Protein AF-0000000071196245 (afdb_homodimer)

Radius of gyration: 22.68 Å; Cα contacts (8 Å, |Δi|>4): 606; chains: 2; bounding box: 40×78×50 Å

Organism: Exaiptasia diaphana (NCBI:txid2652724)

Structure (mmCIF, N/CA/C/O backbone):
data_AF-0000000071196245-model_v1
#
loop_
_entity.id
_entity.type
_entity.pdbx_description
1 polymer 'N-acetyltransferase domain-containing protein'
#
loop_
_atom_site.group_PDB
_atom_site.id
_atom_site.type_symbol
_atom_site.label_atom_id
_atom_site.label_alt_id
_atom_site.label_comp_id
_atom_site.label_asym_id
_atom_site.label_entity_id
_atom_site.label_seq_id
_atom_site.pdbx_PDB_ins_code
_atom_site.Cartn_x
_atom_site.Cartn_y
_atom_site.Cartn_z
_atom_site.occupancy
_atom_site.B_iso_or_equiv
_atom_site.auth_seq_id
_atom_site.auth_comp_id
_atom_site.auth_asym_id
_atom_site.auth_atom_id
_atom_site.pdbx_PDB_model_num
ATOM 1 N N . MET A 1 1 ? -19.688 -35.844 -17.766 1 34.22 1 MET A N 1
ATOM 2 C CA . MET A 1 1 ? -18.469 -35.188 -18.234 1 34.22 1 MET A CA 1
ATOM 3 C C . MET A 1 1 ? -17.5 -34.938 -17.062 1 34.22 1 MET A C 1
ATOM 5 O O . MET A 1 1 ? -17.875 -34.344 -16.062 1 34.22 1 MET A O 1
ATOM 9 N N . ASP A 1 2 ? -16.469 -35.719 -16.812 1 39.31 2 ASP A N 1
ATOM 10 C CA . ASP A 1 2 ? -15.57 -35.688 -15.672 1 39.31 2 ASP A CA 1
ATOM 11 C C . ASP A 1 2 ? -15 -34.281 -15.445 1 39.31 2 ASP A C 1
ATOM 13 O O . ASP A 1 2 ? -14.477 -33.656 -16.375 1 39.31 2 ASP A O 1
ATOM 17 N N . VAL A 1 3 ? -15.492 -33.438 -14.711 1 45.69 3 VAL A N 1
ATOM 18 C CA . VAL A 1 3 ? -14.906 -32.125 -14.43 1 45.69 3 VAL A CA 1
ATOM 19 C C . VAL A 1 3 ? -13.383 -32.25 -14.359 1 45.69 3 VAL A C 1
ATOM 21 O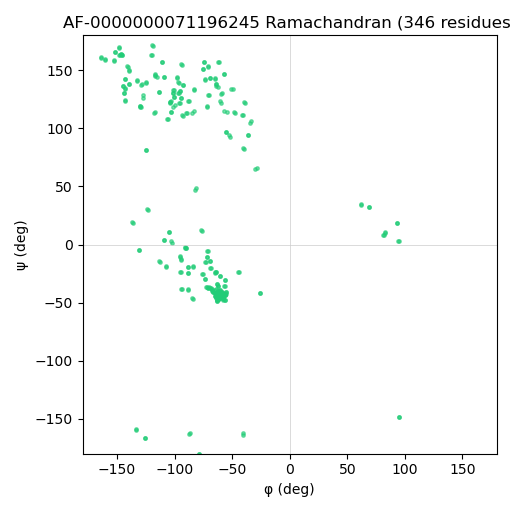 O . VAL A 1 3 ? -12.859 -33.094 -13.617 1 45.69 3 VAL A O 1
ATOM 24 N N . PRO A 1 4 ? -12.648 -32 -15.477 1 52.19 4 PRO A N 1
ATOM 25 C CA . PRO A 1 4 ? -11.195 -32.188 -15.438 1 52.19 4 PRO A CA 1
ATOM 26 C C . PRO A 1 4 ? -10.594 -31.844 -14.078 1 52.19 4 PRO A C 1
ATOM 28 O O . PRO A 1 4 ? -11.023 -30.875 -13.438 1 52.19 4 PRO A O 1
ATOM 31 N N . LYS A 1 5 ? -10.203 -32.812 -13.32 1 60.75 5 LYS A N 1
ATOM 32 C CA . LYS A 1 5 ? -9.578 -32.688 -12.008 1 60.75 5 LYS A CA 1
ATOM 33 C C . LYS A 1 5 ? -8.562 -31.562 -11.984 1 60.75 5 LYS A C 1
ATOM 35 O O . LYS A 1 5 ? -7.734 -31.438 -12.891 1 60.75 5 LYS A O 1
ATOM 40 N N . GLN A 1 6 ? -8.773 -30.484 -11.297 1 70.94 6 GLN A N 1
ATOM 41 C CA . GLN A 1 6 ? -7.824 -29.375 -11.18 1 70.94 6 GLN A CA 1
ATOM 42 C C . GLN A 1 6 ? -6.43 -29.891 -10.828 1 70.94 6 GLN A C 1
ATOM 44 O O . GLN A 1 6 ? -6.262 -30.672 -9.898 1 70.94 6 GLN A O 1
ATOM 49 N N . LEU A 1 7 ? -5.441 -29.734 -11.758 1 85.94 7 LEU A N 1
ATOM 50 C CA . LEU A 1 7 ? -4.074 -30.25 -11.672 1 85.94 7 LEU A CA 1
ATOM 51 C C . LEU A 1 7 ? -3.236 -29.391 -10.727 1 85.94 7 LEU A C 1
ATOM 53 O O . LEU A 1 7 ? -2.018 -29.562 -10.648 1 85.94 7 LEU A O 1
ATOM 57 N N . TYR A 1 8 ? -3.975 -28.547 -10.008 1 93.25 8 TYR A N 1
ATOM 58 C CA . TYR A 1 8 ? -3.266 -27.688 -9.07 1 93.25 8 TYR A CA 1
ATOM 59 C C . TYR A 1 8 ? -4.164 -27.297 -7.898 1 93.25 8 TYR A C 1
ATOM 61 O O . TYR A 1 8 ? -5.383 -27.484 -7.961 1 93.25 8 TYR A O 1
ATOM 69 N N . GLN A 1 9 ? -3.578 -26.922 -6.816 1 95.75 9 GLN A N 1
ATOM 70 C CA . GLN A 1 9 ? -4.273 -26.391 -5.648 1 95.75 9 GLN A CA 1
ATOM 71 C C . GLN A 1 9 ? -3.664 -25.062 -5.199 1 95.75 9 GLN A C 1
ATOM 73 O O . GLN A 1 9 ? -2.443 -24.906 -5.211 1 95.75 9 GLN A O 1
ATOM 78 N N . VAL A 1 10 ? -4.57 -24.125 -4.852 1 97.25 10 VAL A N 1
ATOM 79 C CA . VAL A 1 10 ? -4.109 -22.859 -4.301 1 97.25 10 VAL A CA 1
ATOM 80 C C . VAL A 1 10 ? -4.168 -22.891 -2.777 1 97.25 10 VAL A C 1
ATOM 82 O O . VAL A 1 10 ? -5.184 -23.297 -2.199 1 97.25 10 VAL A O 1
ATOM 85 N N . ARG A 1 11 ? -3.111 -22.516 -2.148 1 97.88 11 ARG A N 1
ATOM 86 C CA . ARG A 1 11 ? -3.031 -22.547 -0.691 1 97.88 11 ARG A CA 1
ATOM 87 C C . ARG A 1 11 ? -2.139 -21.406 -0.178 1 97.88 11 ARG A C 1
ATOM 89 O O . ARG A 1 11 ? -1.381 -20.812 -0.945 1 97.88 11 ARG A O 1
ATOM 96 N N . LYS A 1 12 ? -2.326 -21.172 1.167 1 98.31 12 LYS A N 1
ATOM 97 C CA . LYS A 1 12 ? -1.386 -20.25 1.805 1 98.31 12 LYS A CA 1
ATOM 98 C C . LYS A 1 12 ? 0.035 -20.812 1.771 1 98.31 12 LYS A C 1
ATOM 100 O O . LYS A 1 12 ? 0.248 -22 2.014 1 98.31 12 LYS A O 1
ATOM 105 N N . ALA A 1 13 ? 0.994 -19.969 1.443 1 98.31 13 ALA A N 1
ATOM 106 C CA . ALA A 1 13 ? 2.396 -20.375 1.429 1 98.31 13 ALA A CA 1
ATOM 107 C C . ALA A 1 13 ? 2.918 -20.594 2.846 1 98.31 13 ALA A C 1
ATOM 109 O O . ALA A 1 13 ? 2.387 -20.031 3.805 1 98.31 13 ALA A O 1
ATOM 110 N N . THR A 1 14 ? 3.908 -21.438 2.973 1 97.12 14 THR A N 1
ATOM 111 C CA . THR A 1 14 ? 4.664 -21.625 4.207 1 97.12 14 THR A CA 1
ATOM 112 C C . THR A 1 14 ? 6.141 -21.297 3.992 1 97.12 14 THR A C 1
ATOM 114 O O . THR A 1 14 ? 6.57 -21.062 2.863 1 97.12 14 THR A O 1
ATOM 117 N N . LYS A 1 15 ? 6.82 -21.281 5.098 1 97.12 15 LYS A N 1
ATOM 118 C CA . LYS A 1 15 ? 8.25 -20.984 5.039 1 97.12 15 LYS A CA 1
ATOM 119 C C . LYS A 1 15 ? 8.969 -21.953 4.102 1 97.12 15 LYS A C 1
ATOM 121 O O . LYS A 1 15 ? 9.938 -21.578 3.432 1 97.12 15 LYS A O 1
ATOM 126 N N . ASP A 1 16 ? 8.508 -23.125 3.986 1 96.62 16 ASP A N 1
ATOM 127 C CA . ASP A 1 16 ? 9.141 -24.141 3.158 1 96.62 16 ASP A CA 1
ATOM 128 C C . ASP A 1 16 ? 9.008 -23.812 1.674 1 96.62 16 ASP A C 1
ATOM 130 O O . ASP A 1 16 ? 9.711 -24.375 0.838 1 96.62 16 ASP A O 1
ATOM 134 N N . ASP A 1 17 ? 8.148 -22.891 1.307 1 97.12 17 ASP A N 1
ATOM 135 C CA . ASP A 1 17 ? 7.902 -22.547 -0.088 1 97.12 17 ASP A CA 1
ATOM 136 C C . ASP A 1 17 ? 8.82 -21.406 -0.537 1 97.12 17 ASP A C 1
ATOM 138 O O . ASP A 1 17 ? 8.828 -21.031 -1.713 1 97.12 17 ASP A O 1
ATOM 142 N N . VAL A 1 18 ? 9.617 -20.891 0.353 1 97.69 18 VAL A N 1
ATOM 143 C CA . VAL A 1 18 ? 10.352 -19.641 0.11 1 97.69 18 VAL A CA 1
ATOM 144 C C . VAL A 1 18 ? 11.289 -19.828 -1.085 1 97.69 18 VAL A C 1
ATOM 146 O O . VAL A 1 18 ? 11.375 -18.938 -1.945 1 97.69 18 VAL A O 1
ATOM 149 N N . PRO A 1 19 ? 11.992 -20.922 -1.2 1 97.19 19 PRO A N 1
ATOM 150 C CA . PRO A 1 19 ? 12.852 -21.062 -2.379 1 97.19 19 PRO A CA 1
ATOM 151 C C . PRO A 1 19 ? 12.07 -20.984 -3.689 1 97.19 19 PRO A C 1
ATOM 153 O O . PRO A 1 19 ? 12.516 -20.328 -4.637 1 97.19 19 PRO A O 1
ATOM 156 N N . GLU A 1 20 ? 10.914 -21.578 -3.766 1 96.88 20 GLU A N 1
ATOM 157 C CA . GLU A 1 20 ? 10.094 -21.531 -4.973 1 96.88 20 GLU A CA 1
ATOM 158 C C . GLU A 1 20 ? 9.5 -20.141 -5.176 1 96.88 20 GLU A C 1
ATOM 160 O O . GLU A 1 20 ? 9.375 -19.672 -6.309 1 96.88 20 GLU A O 1
ATOM 165 N N . ILE A 1 21 ? 9.125 -19.5 -4.082 1 97.81 21 ILE A N 1
ATOM 166 C CA . ILE A 1 21 ? 8.617 -18.141 -4.164 1 97.81 21 ILE A CA 1
ATOM 167 C C . ILE A 1 21 ? 9.688 -17.219 -4.754 1 97.81 21 ILE A C 1
ATOM 169 O O . ILE A 1 21 ? 9.414 -16.453 -5.672 1 97.81 21 ILE A O 1
ATOM 173 N N . ALA A 1 22 ? 10.914 -17.391 -4.234 1 97.75 22 ALA A N 1
ATOM 174 C CA . ALA A 1 22 ? 12.031 -16.594 -4.75 1 97.75 22 ALA A CA 1
ATOM 175 C C . ALA A 1 22 ? 12.25 -16.875 -6.234 1 97.75 22 ALA A C 1
ATOM 177 O O . ALA A 1 22 ? 12.5 -15.945 -7.012 1 97.75 22 ALA A O 1
ATOM 178 N N . ARG A 1 23 ? 12.18 -18.094 -6.598 1 96.88 23 ARG A N 1
ATOM 179 C CA . ARG A 1 23 ? 12.352 -18.484 -7.996 1 96.88 23 ARG A CA 1
ATOM 180 C C . ARG A 1 23 ? 11.305 -17.812 -8.883 1 96.88 23 ARG A C 1
ATOM 182 O O . ARG A 1 23 ? 11.633 -17.297 -9.953 1 96.88 23 ARG A O 1
ATOM 189 N N . LEU A 1 24 ? 10.086 -17.797 -8.5 1 97.69 24 LEU A N 1
ATOM 190 C CA . LEU A 1 24 ? 9.016 -17.219 -9.305 1 97.69 24 LEU A CA 1
ATOM 191 C C . LEU A 1 24 ? 9.109 -15.703 -9.328 1 97.69 24 LEU A C 1
ATOM 193 O O . LEU A 1 24 ? 8.789 -15.07 -10.336 1 97.69 24 LEU A O 1
ATOM 197 N N . ILE A 1 25 ? 9.516 -15.07 -8.203 1 98 25 ILE A N 1
ATOM 198 C CA . ILE A 1 25 ? 9.75 -13.633 -8.211 1 98 25 ILE A CA 1
ATOM 199 C C . ILE A 1 25 ? 10.844 -13.289 -9.227 1 98 25 ILE A C 1
ATOM 201 O O . ILE A 1 25 ? 10.711 -12.328 -9.984 1 98 25 ILE A O 1
ATOM 205 N N . LYS A 1 26 ? 11.891 -14.055 -9.227 1 97.31 26 LYS A N 1
ATOM 206 C CA . LYS A 1 26 ? 12.945 -13.867 -10.219 1 97.31 26 LYS A CA 1
ATOM 207 C C . LYS A 1 26 ? 12.398 -14.047 -11.641 1 97.31 26 LYS A C 1
ATOM 209 O O . LYS A 1 26 ? 12.758 -13.297 -12.547 1 97.31 26 LYS A O 1
ATOM 214 N N . GLY A 1 27 ? 11.602 -15.102 -11.852 1 96.38 27 GLY A N 1
ATOM 215 C CA . GLY A 1 27 ? 10.953 -15.297 -13.133 1 96.38 27 GLY A CA 1
ATOM 216 C C . GLY A 1 27 ? 10.125 -14.102 -13.57 1 96.38 27 GLY A C 1
ATOM 217 O O . GLY A 1 27 ? 10.141 -13.727 -14.75 1 96.38 27 GLY A O 1
ATOM 218 N N . LEU A 1 28 ? 9.406 -13.5 -12.641 1 96.06 28 LEU A N 1
ATOM 219 C CA . LEU A 1 28 ? 8.633 -12.289 -12.922 1 96.06 28 LEU A CA 1
ATOM 220 C C . LEU A 1 28 ? 9.547 -11.141 -13.328 1 96.06 28 LEU A C 1
ATOM 222 O O . LEU A 1 28 ? 9.258 -10.438 -14.297 1 96.06 28 LEU A O 1
ATOM 226 N N . ALA A 1 29 ? 10.586 -10.953 -12.57 1 96.12 29 ALA A N 1
ATOM 227 C CA . ALA A 1 29 ? 11.547 -9.906 -12.898 1 96.12 29 ALA A CA 1
ATOM 228 C C . ALA A 1 29 ? 12.102 -10.094 -14.305 1 96.12 29 ALA A C 1
ATOM 230 O O . ALA A 1 29 ? 12.258 -9.125 -15.055 1 96.12 29 ALA A O 1
ATOM 231 N N . GLU A 1 30 ? 12.43 -11.305 -14.648 1 95.88 30 GLU A N 1
ATOM 232 C CA . GLU A 1 30 ? 12.93 -11.617 -15.984 1 95.88 30 GLU A CA 1
ATOM 233 C C . GLU A 1 30 ? 11.875 -11.305 -17.047 1 95.88 30 GLU A C 1
ATOM 235 O O . GLU A 1 30 ? 12.188 -10.703 -18.078 1 95.88 30 GLU A O 1
ATOM 240 N N . TYR A 1 31 ? 10.703 -11.75 -16.781 1 92.5 31 TYR A N 1
ATOM 241 C CA . TYR A 1 31 ? 9.594 -11.5 -17.703 1 92.5 31 TYR A CA 1
ATOM 242 C C . TYR A 1 31 ? 9.414 -10.008 -17.938 1 92.5 31 TYR A C 1
ATOM 244 O O . TYR A 1 31 ? 9.102 -9.586 -19.062 1 92.5 31 TYR A O 1
ATOM 252 N N . LEU A 1 32 ? 9.648 -9.188 -16.906 1 90.25 32 LEU A N 1
ATOM 253 C CA . LEU A 1 32 ? 9.445 -7.746 -16.984 1 90.25 32 LEU A CA 1
ATOM 254 C C . LEU A 1 32 ? 10.719 -7.039 -17.438 1 90.25 32 LEU A C 1
ATOM 256 O O . LEU A 1 32 ? 10.727 -5.82 -17.625 1 90.25 32 LEU A O 1
ATOM 260 N N . GLY A 1 33 ? 11.781 -7.73 -17.625 1 91.69 33 GLY A N 1
ATOM 261 C CA . GLY A 1 33 ? 13.062 -7.141 -17.984 1 91.69 33 GLY A CA 1
ATOM 262 C C . GLY A 1 33 ? 13.68 -6.324 -16.859 1 91.69 33 GLY A C 1
ATOM 263 O O . GLY A 1 33 ? 14.32 -5.301 -17.109 1 91.69 33 GLY A O 1
ATOM 264 N N . GLU A 1 34 ? 13.414 -6.754 -15.594 1 92.88 34 GLU A N 1
ATOM 265 C CA . GLU A 1 34 ? 13.836 -5.98 -14.438 1 92.88 34 GLU A CA 1
ATOM 266 C C . GLU A 1 34 ? 14.711 -6.816 -13.5 1 92.88 34 GLU A C 1
ATOM 268 O O . GLU A 1 34 ? 14.703 -6.609 -12.289 1 92.88 34 GLU A O 1
ATOM 273 N N . THR A 1 35 ? 15.438 -7.734 -13.984 1 93.62 35 THR A N 1
ATOM 274 C CA . THR A 1 35 ? 16.234 -8.648 -13.164 1 93.62 35 THR A CA 1
ATOM 275 C C . THR A 1 35 ? 17.281 -7.883 -12.375 1 93.62 35 THR A C 1
ATOM 277 O O . THR A 1 35 ? 17.562 -8.211 -11.219 1 93.62 35 THR A O 1
ATOM 280 N N . ASP A 1 36 ? 17.828 -6.852 -12.93 1 93.19 36 ASP A N 1
ATOM 281 C CA . ASP A 1 36 ? 18.906 -6.09 -12.312 1 93.19 36 ASP A CA 1
ATOM 282 C C . ASP A 1 36 ? 18.406 -5.27 -11.133 1 93.19 36 ASP A C 1
ATOM 284 O O . ASP A 1 36 ? 19.188 -4.781 -10.32 1 93.19 36 ASP A O 1
ATOM 288 N N . ARG A 1 37 ? 17.141 -5.195 -11 1 91.62 37 ARG A N 1
ATOM 289 C CA . ARG A 1 37 ? 16.562 -4.363 -9.953 1 91.62 37 ARG A CA 1
ATOM 290 C C . ARG A 1 37 ? 16.25 -5.188 -8.711 1 91.62 37 ARG A C 1
ATOM 292 O O . ARG A 1 37 ? 15.883 -4.637 -7.672 1 91.62 37 ARG A O 1
ATOM 299 N N . LEU A 1 38 ? 16.344 -6.48 -8.828 1 94.31 38 LEU A N 1
ATOM 300 C CA . LEU A 1 38 ? 16.047 -7.352 -7.695 1 94.31 38 LEU A CA 1
ATOM 301 C C . LEU A 1 38 ? 17.141 -7.273 -6.641 1 94.31 38 LEU A C 1
ATOM 303 O O . LEU A 1 38 ? 18.297 -7.621 -6.914 1 94.31 38 LEU A O 1
ATOM 307 N N . LYS A 1 39 ? 16.766 -6.824 -5.441 1 94.69 39 LYS A N 1
ATOM 308 C CA . LYS A 1 39 ? 17.766 -6.617 -4.398 1 94.69 39 LYS A CA 1
ATOM 309 C C . LYS A 1 39 ? 17.578 -7.598 -3.246 1 94.69 39 LYS A C 1
ATOM 311 O O . LYS A 1 39 ? 18.469 -7.777 -2.418 1 94.69 39 LYS A O 1
ATOM 316 N N . ILE A 1 40 ? 16.391 -8.25 -3.201 1 93.31 40 ILE A N 1
ATOM 317 C CA . ILE A 1 40 ? 16.156 -9.117 -2.055 1 93.31 40 ILE A CA 1
ATOM 318 C C . ILE A 1 40 ? 16.156 -10.578 -2.5 1 93.31 40 ILE A C 1
ATOM 320 O O . ILE A 1 40 ? 15.992 -10.867 -3.686 1 93.31 40 ILE A O 1
ATOM 324 N N . GLY A 1 41 ? 16.422 -11.477 -1.546 1 95.56 41 GLY A N 1
ATOM 325 C CA . GLY A 1 41 ? 16.484 -12.914 -1.787 1 95.56 41 GLY A CA 1
ATOM 326 C C . GLY A 1 41 ? 15.719 -13.719 -0.75 1 95.56 41 GLY A C 1
ATOM 327 O O . GLY A 1 41 ? 14.789 -13.219 -0.122 1 95.56 41 GLY A O 1
ATOM 328 N N . GLU A 1 42 ? 16.078 -14.961 -0.669 1 97.5 42 GLU A N 1
ATOM 329 C CA . GLU A 1 42 ? 15.359 -15.906 0.181 1 97.5 42 GLU A CA 1
ATOM 330 C C . GLU A 1 42 ? 15.398 -15.469 1.644 1 97.5 42 GLU A C 1
ATOM 332 O O . GLU A 1 42 ? 14.414 -15.625 2.369 1 97.5 42 GLU A O 1
ATOM 337 N N . ALA A 1 43 ? 16.531 -14.961 2.047 1 97.19 43 ALA A N 1
ATOM 338 C CA . ALA A 1 43 ? 16.672 -14.57 3.447 1 97.19 43 ALA A CA 1
ATOM 339 C C . ALA A 1 43 ? 15.703 -13.453 3.814 1 97.19 43 ALA A C 1
ATOM 341 O O . ALA A 1 43 ? 15.031 -13.523 4.844 1 97.19 43 ALA A O 1
ATOM 342 N N . GLU A 1 44 ? 15.672 -12.445 3.002 1 96.69 44 GLU A N 1
ATOM 343 C CA . GLU A 1 44 ? 14.758 -11.336 3.236 1 96.69 44 GLU A CA 1
ATOM 344 C C . GLU A 1 44 ? 13.305 -11.789 3.162 1 96.69 44 GLU A C 1
ATOM 346 O O . GLU A 1 44 ? 12.477 -11.383 3.982 1 96.69 44 GLU A O 1
ATOM 351 N N . LEU A 1 45 ? 13.023 -12.641 2.172 1 97.94 45 LEU A N 1
ATOM 352 C CA . LEU A 1 45 ? 11.664 -13.141 2.014 1 97.94 45 LEU A CA 1
ATOM 353 C C . LEU A 1 45 ? 11.234 -13.938 3.24 1 97.94 45 LEU A C 1
ATOM 355 O O . LEU A 1 45 ? 10.094 -13.812 3.697 1 97.94 45 LEU A O 1
ATOM 359 N N . THR A 1 46 ? 12.117 -14.75 3.73 1 97.88 46 THR A N 1
ATOM 360 C CA . THR A 1 46 ? 11.82 -15.531 4.922 1 97.88 46 THR A CA 1
ATOM 361 C C . THR A 1 46 ? 11.547 -14.625 6.117 1 97.88 46 THR A C 1
ATOM 363 O O . THR A 1 46 ? 10.547 -14.789 6.816 1 97.88 46 THR A O 1
ATOM 366 N N . ARG A 1 47 ? 12.359 -13.664 6.332 1 96.5 47 ARG A N 1
ATOM 367 C CA . ARG A 1 47 ? 12.258 -12.75 7.461 1 96.5 47 ARG A CA 1
ATOM 368 C C . ARG A 1 47 ? 10.977 -11.922 7.379 1 96.5 47 ARG A C 1
ATOM 370 O O . ARG A 1 47 ? 10.258 -11.789 8.367 1 96.5 47 ARG A O 1
ATOM 377 N N . ASP A 1 48 ? 10.719 -11.453 6.191 1 97 48 ASP A N 1
ATOM 378 C CA . ASP A 1 48 ? 9.68 -10.445 6.035 1 97 48 ASP A CA 1
ATOM 379 C C . ASP A 1 48 ? 8.312 -11.094 5.812 1 97 48 ASP A C 1
ATOM 381 O O . ASP A 1 48 ? 7.277 -10.469 6.059 1 97 48 ASP A O 1
ATOM 385 N N . GLY A 1 49 ? 8.312 -12.281 5.328 1 97.62 49 GLY A N 1
ATOM 386 C CA . GLY A 1 49 ? 7.047 -12.898 4.969 1 97.62 49 GLY A CA 1
ATOM 387 C C . GLY A 1 49 ? 6.633 -14 5.922 1 97.62 49 GLY A C 1
ATOM 388 O O . GLY A 1 49 ? 5.457 -14.367 5.984 1 97.62 49 GLY A O 1
ATOM 389 N N . PHE A 1 50 ? 7.559 -14.531 6.688 1 97.5 50 PHE A N 1
ATOM 390 C CA . PHE A 1 50 ? 7.242 -15.727 7.461 1 97.5 50 PHE A CA 1
ATOM 391 C C . PHE A 1 50 ? 7.793 -15.617 8.875 1 97.5 50 PHE A C 1
ATOM 393 O O . PHE A 1 50 ? 8.016 -16.625 9.547 1 97.5 50 PHE A O 1
ATOM 400 N N . GLY A 1 51 ? 8.078 -14.422 9.289 1 93.31 51 GLY A N 1
ATOM 401 C CA . GLY A 1 51 ? 8.438 -14.148 10.672 1 93.31 51 GLY A CA 1
ATOM 402 C C . GLY A 1 51 ? 7.234 -13.883 11.555 1 93.31 51 GLY A C 1
ATOM 403 O O . GLY A 1 51 ? 6.105 -14.227 11.195 1 93.31 51 GLY A O 1
ATOM 404 N N . GLU A 1 52 ? 7.363 -13.297 12.742 1 90.5 52 GLU A N 1
ATOM 405 C CA . GLU A 1 52 ? 6.32 -13.039 13.734 1 90.5 52 GLU A CA 1
ATOM 406 C C . GLU A 1 52 ? 5.344 -11.977 13.25 1 90.5 52 GLU A C 1
ATOM 408 O O . GLU A 1 52 ? 4.148 -12.039 13.547 1 90.5 52 GLU A O 1
ATOM 413 N N . ARG A 1 53 ? 5.855 -10.984 12.555 1 89.31 53 ARG A N 1
ATOM 414 C CA . ARG A 1 53 ? 5.047 -9.906 12 1 89.31 53 ARG A CA 1
ATOM 415 C C . ARG A 1 53 ? 5.27 -9.773 10.5 1 89.31 53 ARG A C 1
ATOM 417 O O . ARG A 1 53 ? 6.023 -8.906 10.047 1 89.31 53 ARG A O 1
ATOM 424 N N . PRO A 1 54 ? 4.582 -10.617 9.805 1 95.5 54 PRO A N 1
ATOM 425 C CA . PRO A 1 54 ? 4.832 -10.625 8.359 1 95.5 54 PRO A CA 1
ATOM 426 C C . PRO A 1 54 ? 4.441 -9.312 7.688 1 95.5 54 PRO A C 1
ATOM 428 O O . PRO A 1 54 ? 3.418 -8.719 8.031 1 95.5 54 PRO A O 1
ATOM 431 N N . LEU A 1 55 ? 5.289 -8.883 6.789 1 96.19 55 LEU A N 1
ATOM 432 C CA . LEU A 1 55 ? 5.039 -7.668 6.012 1 96.19 55 LEU A CA 1
ATOM 433 C C . LEU A 1 55 ? 4.246 -7.984 4.75 1 96.19 55 LEU A C 1
ATOM 435 O O . LEU A 1 55 ? 3.678 -7.082 4.129 1 96.19 55 LEU A O 1
ATOM 439 N N . PHE A 1 56 ? 4.297 -9.227 4.414 1 98.06 56 PHE A N 1
ATOM 440 C CA . PHE A 1 56 ? 3.498 -9.68 3.283 1 98.06 56 PHE A CA 1
ATOM 441 C C . PHE A 1 56 ? 3.004 -11.102 3.504 1 98.06 56 PHE A C 1
ATOM 443 O O . PHE A 1 56 ? 3.463 -11.789 4.418 1 98.06 56 PHE A O 1
ATOM 450 N N . HIS A 1 5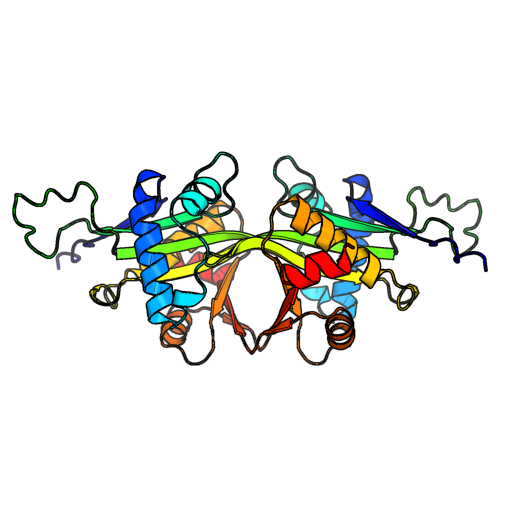7 ? 2.006 -11.453 2.723 1 98.44 57 HIS A N 1
ATOM 451 C CA . HIS A 1 57 ? 1.486 -12.812 2.627 1 98.44 57 HIS A CA 1
ATOM 452 C C . HIS A 1 57 ? 1.602 -13.352 1.204 1 98.44 57 HIS A C 1
ATOM 454 O O . HIS A 1 57 ? 1.835 -12.586 0.265 1 98.44 57 HIS A O 1
ATOM 460 N N . CYS A 1 58 ? 1.494 -14.641 1.113 1 98.75 58 CYS A N 1
ATOM 461 C CA . CYS A 1 58 ? 1.678 -15.25 -0.201 1 98.75 58 CYS A CA 1
ATOM 462 C C . CYS A 1 58 ? 0.75 -16.438 -0.385 1 98.75 58 CYS A C 1
ATOM 464 O O . CYS A 1 58 ? 0.598 -17.266 0.524 1 98.75 58 CYS A O 1
ATOM 466 N N . LEU A 1 59 ? 0.035 -16.484 -1.491 1 98.75 59 LEU A N 1
ATOM 467 C CA . LEU A 1 59 ? -0.625 -17.688 -1.979 1 98.75 59 LEU A CA 1
ATOM 468 C C . LEU A 1 59 ? 0.221 -18.375 -3.045 1 98.75 59 LEU A C 1
ATOM 470 O O . LEU A 1 59 ? 0.862 -17.703 -3.861 1 98.75 59 LEU A O 1
ATOM 474 N N . VAL A 1 60 ? 0.191 -19.703 -3.041 1 98.31 60 VAL A N 1
ATOM 475 C CA . VAL A 1 60 ? 0.893 -20.469 -4.066 1 98.31 60 VAL A CA 1
ATOM 476 C C . VAL A 1 60 ? -0.077 -21.422 -4.75 1 98.31 60 VAL A C 1
ATOM 478 O O . VAL A 1 60 ? -0.987 -21.953 -4.109 1 98.31 60 VAL A O 1
ATOM 481 N N . ALA A 1 61 ? 0.061 -21.531 -6.012 1 97.69 61 ALA A N 1
ATOM 482 C CA . ALA A 1 61 ? -0.578 -22.594 -6.766 1 97.69 61 ALA A CA 1
ATOM 483 C C . ALA A 1 61 ? 0.363 -23.797 -6.934 1 97.69 61 ALA A C 1
ATOM 485 O O . ALA A 1 61 ? 1.341 -23.719 -7.68 1 97.69 61 ALA A O 1
ATOM 486 N 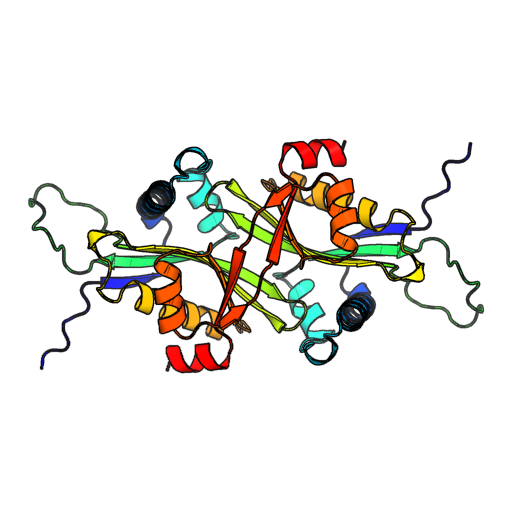N . GLU A 1 62 ? 0.019 -24.844 -6.293 1 95.94 62 GLU A N 1
ATOM 487 C CA . GLU A 1 62 ? 0.86 -26.031 -6.281 1 95.94 62 GLU A CA 1
ATOM 488 C C . GLU A 1 62 ? 0.328 -27.094 -7.246 1 95.94 62 GLU A C 1
ATOM 490 O O . GLU A 1 62 ? -0.87 -27.375 -7.254 1 95.94 62 GLU A O 1
ATOM 495 N N . GLU A 1 63 ? 1.25 -27.594 -8 1 92.69 63 GLU A N 1
ATOM 496 C CA . GLU A 1 63 ? 0.876 -28.672 -8.914 1 92.69 63 GLU A CA 1
ATOM 497 C C . GLU A 1 63 ? 0.572 -29.969 -8.156 1 92.69 63 GLU A C 1
ATOM 499 O O . GLU A 1 63 ? 1.33 -30.359 -7.27 1 92.69 63 GLU A O 1
ATOM 504 N N . LEU A 1 64 ? -0.56 -30.594 -8.398 1 87.44 64 LEU A N 1
ATOM 505 C CA . LEU A 1 64 ? -0.97 -31.828 -7.742 1 87.44 64 LEU A CA 1
ATOM 506 C C . LEU A 1 64 ? -0.457 -33.062 -8.5 1 87.44 64 LEU A C 1
ATOM 508 O O . LEU A 1 64 ? -0.133 -34.062 -7.891 1 87.44 64 LEU A O 1
ATOM 512 N N . VAL A 1 65 ? -0.471 -33.031 -9.859 1 75.94 65 VAL A N 1
ATOM 513 C CA . VAL A 1 65 ? -0.017 -34.125 -10.68 1 75.94 65 VAL A CA 1
ATOM 514 C C . VAL A 1 65 ? 1.178 -33.688 -11.523 1 75.94 65 VAL A C 1
ATOM 516 O O . VAL A 1 65 ? 1.111 -32.688 -12.234 1 75.94 65 VAL A O 1
ATOM 519 N N . PRO A 1 66 ? 2.379 -34.312 -11.234 1 65.56 66 PRO A N 1
ATOM 520 C CA . PRO A 1 66 ? 3.545 -33.906 -12.016 1 65.56 66 PRO A CA 1
ATOM 521 C C . PRO A 1 66 ? 3.328 -34.031 -13.523 1 65.56 66 PRO A C 1
ATOM 523 O O . PRO A 1 66 ? 2.701 -35 -13.969 1 65.56 66 PRO A O 1
ATOM 526 N N . ARG A 1 67 ? 3.289 -33.062 -14.336 1 59.66 67 ARG A N 1
ATOM 527 C CA . ARG A 1 67 ? 3.098 -33.125 -15.781 1 59.66 67 ARG A CA 1
ATOM 528 C C . ARG A 1 67 ? 4.188 -33.969 -16.453 1 59.66 67 ARG A C 1
ATOM 530 O O . ARG A 1 67 ? 4.004 -34.438 -17.562 1 59.66 67 ARG A O 1
ATOM 537 N N . ILE A 1 68 ? 5.473 -33.75 -16.047 1 55.94 68 ILE A N 1
ATOM 538 C CA . ILE A 1 68 ? 6.535 -34.531 -16.672 1 55.94 68 ILE A CA 1
ATOM 539 C C . ILE A 1 68 ? 7 -35.625 -15.742 1 55.94 68 ILE A C 1
ATOM 541 O O . ILE A 1 68 ? 7.262 -35.375 -14.562 1 55.94 68 ILE A O 1
ATOM 545 N N . PRO A 1 69 ? 6.73 -36.844 -16.203 1 51.81 69 PRO A N 1
ATOM 546 C CA . PRO A 1 69 ? 7.289 -37.969 -15.453 1 51.81 69 PRO A CA 1
ATOM 547 C C . PRO A 1 69 ? 8.711 -37.719 -14.953 1 51.81 69 PRO A C 1
ATOM 549 O O . PRO A 1 69 ? 9.562 -37.25 -15.727 1 51.81 69 PRO A O 1
ATOM 552 N N . VAL A 1 70 ? 8.82 -37.031 -13.844 1 52.88 70 VAL A N 1
ATOM 553 C CA . VAL A 1 70 ? 10.18 -36.844 -13.352 1 52.88 70 VAL A CA 1
ATOM 554 C C . VAL A 1 70 ? 10.828 -38.188 -13.07 1 52.88 70 VAL A C 1
ATOM 556 O O . VAL A 1 70 ? 10.141 -39.156 -12.711 1 52.88 70 VAL A O 1
ATOM 559 N N . ASP A 1 71 ? 11.914 -38.406 -13.719 1 49.81 71 ASP A N 1
ATOM 560 C CA . ASP A 1 71 ? 12.688 -39.594 -13.391 1 49.81 71 ASP A CA 1
ATOM 561 C C . ASP A 1 71 ? 12.695 -39.844 -11.883 1 49.81 71 ASP A C 1
ATOM 563 O O . ASP A 1 71 ? 12.641 -38.906 -11.094 1 49.81 71 ASP A O 1
ATOM 567 N N . GLU A 1 72 ? 12.219 -41 -11.508 1 49.06 72 GLU A N 1
ATOM 568 C CA . GLU A 1 72 ? 12.156 -41.531 -10.148 1 49.06 72 GLU A CA 1
ATOM 569 C C . GLU A 1 72 ? 13.234 -40.906 -9.266 1 49.06 72 GLU A C 1
ATOM 571 O O . GLU A 1 72 ? 13.094 -40.844 -8.039 1 49.06 72 GLU A O 1
ATOM 576 N N . GLN A 1 73 ? 14.43 -40.75 -9.797 1 48.91 73 GLN A N 1
ATOM 577 C CA . GLN A 1 73 ? 15.594 -40.344 -9.016 1 48.91 73 GLN A CA 1
ATOM 578 C C . GLN A 1 73 ? 15.516 -38.844 -8.648 1 48.91 73 GLN A C 1
ATOM 580 O O . GLN A 1 73 ? 16.266 -38.375 -7.793 1 48.91 73 GLN A O 1
ATOM 585 N N . GLU A 1 74 ? 14.891 -38 -9.445 1 48.84 74 GLU A N 1
ATOM 586 C CA . GLU A 1 74 ? 14.836 -36.594 -9.047 1 48.84 74 GLU A CA 1
ATOM 587 C C . GLU A 1 74 ? 13.719 -36.375 -8.039 1 48.84 74 GLU A C 1
ATOM 589 O O . GLU A 1 74 ? 12.562 -36.188 -8.414 1 48.84 74 GLU A O 1
ATOM 594 N N . GLN A 1 75 ? 13.594 -37.094 -7.062 1 47 75 GLN A N 1
ATOM 595 C CA . GLN A 1 75 ? 12.781 -36.844 -5.879 1 47 75 GLN A CA 1
ATOM 596 C C . GLN A 1 75 ? 12.664 -35.344 -5.609 1 47 75 GLN A C 1
ATOM 598 O O . GLN A 1 75 ? 13.586 -34.719 -5.074 1 47 75 GLN A O 1
ATOM 603 N N . ARG A 1 76 ? 12.016 -34.594 -6.527 1 52.06 76 ARG A N 1
ATOM 604 C CA . ARG A 1 76 ? 11.852 -33.219 -6.109 1 52.06 76 ARG A CA 1
ATOM 605 C C . ARG A 1 76 ? 11.156 -33.125 -4.758 1 52.06 76 ARG A C 1
ATOM 607 O O . ARG A 1 76 ? 10.094 -33.719 -4.555 1 52.06 76 ARG A O 1
ATOM 614 N N . ASN A 1 77 ? 11.789 -33 -3.746 1 53.25 77 ASN A N 1
ATOM 615 C CA . ASN A 1 77 ? 11.297 -32.875 -2.377 1 53.25 77 ASN A CA 1
ATOM 616 C C . ASN A 1 77 ? 10.141 -31.891 -2.289 1 53.25 77 ASN A C 1
ATOM 618 O O . ASN A 1 77 ? 9.422 -31.859 -1.29 1 53.25 77 ASN A O 1
ATOM 622 N N . SER A 1 78 ? 10.008 -30.953 -3.197 1 60.62 78 SER A N 1
ATOM 623 C CA . SER A 1 78 ? 8.883 -30.047 -3.068 1 60.62 78 SER A CA 1
ATOM 624 C C . SER A 1 78 ? 8.07 -29.984 -4.355 1 60.62 78 SER A C 1
ATOM 626 O O . SER A 1 78 ? 8.609 -30.156 -5.449 1 60.62 78 SER A O 1
ATOM 628 N N . LYS A 1 79 ? 6.719 -30.172 -4.332 1 75.56 79 LYS A N 1
ATOM 629 C CA . LYS A 1 79 ? 5.805 -30.031 -5.461 1 75.56 79 LYS A CA 1
ATOM 630 C C . LYS A 1 79 ? 6.004 -28.703 -6.168 1 75.56 79 LYS A C 1
ATOM 632 O O . LYS A 1 79 ? 6.223 -27.672 -5.516 1 75.56 79 LYS A O 1
ATOM 637 N N . PRO A 1 80 ? 6.055 -28.797 -7.43 1 88.88 80 PRO A N 1
ATOM 638 C CA . PRO A 1 80 ? 6.309 -27.578 -8.203 1 88.88 80 PRO A CA 1
ATOM 639 C C . PRO A 1 80 ? 5.254 -26.5 -7.965 1 88.88 80 PRO A C 1
ATOM 641 O O . PRO A 1 80 ? 4.062 -26.797 -7.863 1 88.88 80 PRO A O 1
ATOM 644 N N . ILE A 1 81 ? 5.668 -25.312 -7.68 1 95.19 81 ILE A N 1
ATOM 645 C CA . ILE A 1 81 ? 4.785 -24.156 -7.594 1 95.19 81 ILE A CA 1
ATOM 646 C C . ILE A 1 81 ? 4.641 -23.516 -8.969 1 95.19 81 ILE A C 1
ATOM 648 O O . ILE A 1 81 ? 5.637 -23.125 -9.586 1 95.19 81 ILE A O 1
ATOM 652 N N . LEU A 1 82 ? 3.412 -23.422 -9.398 1 96.44 82 LEU A N 1
ATOM 653 C CA . LEU A 1 82 ? 3.115 -22.953 -10.758 1 96.44 82 LEU A CA 1
ATOM 654 C C . LEU A 1 82 ? 2.83 -21.469 -10.773 1 96.44 82 LEU A C 1
ATOM 656 O O . LEU A 1 82 ? 2.912 -20.828 -11.82 1 96.44 82 LEU A O 1
ATOM 660 N N . GLY A 1 83 ? 2.426 -20.906 -9.695 1 98.06 83 GLY A N 1
ATOM 661 C CA . GLY A 1 83 ? 2.072 -19.5 -9.594 1 98.06 83 GLY A CA 1
ATOM 662 C C . GLY A 1 83 ? 2.094 -18.984 -8.164 1 98.06 83 GLY A C 1
ATOM 663 O O . GLY A 1 83 ? 2.041 -19.766 -7.215 1 98.06 83 GLY A O 1
ATOM 664 N N . ILE A 1 84 ? 2.213 -17.688 -8.086 1 98.69 84 ILE A N 1
ATOM 665 C CA . ILE A 1 84 ? 2.227 -17.047 -6.77 1 98.69 84 ILE A CA 1
ATOM 666 C C . ILE A 1 84 ? 1.432 -15.75 -6.816 1 98.69 84 ILE A C 1
ATOM 668 O O . ILE A 1 84 ? 1.279 -15.148 -7.879 1 98.69 84 ILE A O 1
ATOM 672 N N . ALA A 1 85 ? 0.91 -15.383 -5.695 1 98.75 85 ALA A N 1
ATOM 673 C CA . ALA A 1 85 ? 0.395 -14.047 -5.422 1 98.75 85 ALA A CA 1
ATOM 674 C C . ALA A 1 85 ? 0.962 -13.5 -4.113 1 98.75 85 ALA A C 1
ATOM 676 O O . ALA A 1 85 ? 0.817 -14.117 -3.059 1 98.75 85 ALA A O 1
ATOM 677 N N . ILE A 1 86 ? 1.653 -12.422 -4.211 1 98.75 86 ILE A N 1
ATOM 678 C CA . ILE A 1 86 ? 2.164 -11.719 -3.033 1 98.75 86 ILE A CA 1
ATOM 679 C C . ILE A 1 86 ? 1.27 -10.531 -2.711 1 98.75 86 ILE A C 1
ATOM 681 O O . ILE A 1 86 ? 0.998 -9.695 -3.578 1 98.75 86 ILE A O 1
ATOM 685 N N . TYR A 1 87 ? 0.805 -10.484 -1.415 1 98.56 87 TYR A N 1
ATOM 686 C CA . TYR A 1 87 ? -0.152 -9.445 -1.057 1 98.56 87 TYR A CA 1
ATOM 687 C C . TYR A 1 87 ? 0.044 -8.992 0.386 1 98.56 87 TYR A C 1
ATOM 689 O O . TYR A 1 87 ? 0.744 -9.656 1.158 1 98.56 87 TYR A O 1
ATOM 697 N N . PHE A 1 88 ? -0.494 -7.891 0.73 1 98.12 88 PHE A N 1
ATOM 698 C CA . PHE A 1 88 ? -0.514 -7.367 2.092 1 98.12 88 PHE A CA 1
ATOM 699 C C . PHE A 1 88 ? -1.734 -6.484 2.314 1 98.12 88 PHE A C 1
ATOM 701 O O . PHE A 1 88 ? -2.457 -6.164 1.369 1 98.12 88 PHE A O 1
ATOM 708 N N . PHE A 1 89 ? -1.995 -6.207 3.549 1 96.75 89 PHE A N 1
ATOM 709 C CA . PHE A 1 89 ? -3.141 -5.379 3.906 1 96.75 89 PHE A CA 1
ATOM 710 C C . PHE A 1 89 ? -2.727 -3.922 4.07 1 96.75 89 PHE A C 1
ATOM 712 O O . PHE A 1 89 ? -1.687 -3.631 4.664 1 96.75 89 PHE A O 1
ATOM 719 N N . THR A 1 90 ? -3.471 -3.062 3.463 1 96.75 90 THR A N 1
ATOM 720 C CA . THR A 1 90 ? -3.271 -1.621 3.559 1 96.75 90 THR A CA 1
ATOM 721 C C . THR A 1 90 ? -4.555 -0.928 4.012 1 96.75 90 THR A C 1
ATOM 723 O O . THR A 1 90 ? -5.457 -1.57 4.551 1 96.75 90 THR A O 1
ATOM 726 N N . TYR A 1 91 ? -4.535 0.441 3.836 1 97.56 91 TYR A N 1
ATOM 727 C CA . TYR A 1 91 ? -5.66 1.17 4.414 1 97.56 91 TYR A CA 1
ATOM 728 C C . TYR A 1 91 ? -6.074 2.332 3.52 1 97.56 91 TYR A C 1
ATOM 730 O O . TYR A 1 91 ? -5.223 3.047 2.986 1 97.56 91 TYR A O 1
ATOM 738 N N . SER A 1 92 ? -7.305 2.463 3.326 1 95.81 92 SER A N 1
ATOM 739 C CA . SER A 1 92 ? -7.938 3.619 2.697 1 95.81 92 SER A CA 1
ATOM 740 C C . SER A 1 92 ? -8.617 4.508 3.732 1 95.81 92 SER A C 1
ATOM 742 O O . SER A 1 92 ? -9.477 4.047 4.488 1 95.81 92 SER A O 1
ATOM 744 N N . THR A 1 93 ? -8.219 5.738 3.76 1 96.44 93 THR A N 1
ATOM 745 C CA . THR A 1 93 ? -8.875 6.66 4.68 1 96.44 93 THR A CA 1
ATOM 746 C C . THR A 1 93 ? -10.297 6.969 4.215 1 96.44 93 THR A C 1
ATOM 748 O O . THR A 1 93 ? -11.062 7.613 4.934 1 96.44 93 THR A O 1
ATOM 751 N N . TRP A 1 94 ? -10.734 6.504 3.055 1 95.06 94 TRP A N 1
ATOM 752 C CA . TRP A 1 94 ? -12.102 6.645 2.561 1 95.06 94 TRP A CA 1
ATOM 753 C C . TRP A 1 94 ? -12.938 5.418 2.914 1 95.06 94 TRP A C 1
ATOM 755 O O . TRP A 1 94 ? -14.117 5.543 3.246 1 95.06 94 TRP A O 1
ATOM 765 N N . GLU A 1 95 ? -12.258 4.188 2.83 1 95.31 95 GLU A N 1
ATOM 766 C CA . GLU A 1 95 ? -13.094 2.994 2.801 1 95.31 95 GLU A CA 1
ATOM 767 C C . GLU A 1 95 ? -12.609 1.953 3.805 1 95.31 95 GLU A C 1
ATOM 769 O O . GLU A 1 95 ? -13.234 0.902 3.967 1 95.31 95 GLU A O 1
ATOM 774 N N . GLY A 1 96 ? -11.5 2.244 4.441 1 95.56 96 GLY A N 1
ATOM 775 C CA . GLY A 1 96 ? -11.016 1.308 5.445 1 95.56 96 GLY A CA 1
ATOM 776 C C . GLY A 1 96 ? -9.992 0.324 4.902 1 95.56 96 GLY A C 1
ATOM 777 O O . GLY A 1 96 ? -9.234 0.65 3.988 1 95.56 96 GLY A O 1
ATOM 778 N N . SER A 1 97 ? -9.992 -0.883 5.484 1 95.88 97 SER A N 1
ATOM 779 C CA . SER A 1 97 ? -8.977 -1.886 5.168 1 95.88 97 SER A CA 1
ATOM 780 C C . SER A 1 97 ? -9.086 -2.346 3.719 1 95.88 97 SER A C 1
ATOM 782 O O . SER A 1 97 ? -10.195 -2.482 3.189 1 95.88 97 SER A O 1
ATOM 784 N N . MET A 1 98 ? -7.957 -2.588 3.098 1 95.88 98 MET A N 1
ATOM 785 C CA . MET A 1 98 ? -7.895 -3.084 1.727 1 95.88 98 MET A CA 1
ATOM 786 C C . MET A 1 98 ? -6.801 -4.137 1.578 1 95.88 98 MET A C 1
ATOM 788 O O . MET A 1 98 ? -5.848 -4.164 2.363 1 95.88 98 MET A O 1
ATOM 792 N N . LEU A 1 99 ? -7.035 -5.055 0.661 1 97.44 99 LEU A N 1
ATOM 793 C CA . LEU A 1 99 ? -6.004 -6.004 0.267 1 97.44 99 LEU A CA 1
ATOM 794 C C . LEU A 1 99 ? -5.273 -5.523 -0.983 1 97.44 99 LEU A C 1
ATOM 796 O O . LEU A 1 99 ? -5.898 -5.25 -2.008 1 97.44 99 LEU A O 1
ATOM 800 N N . TYR A 1 100 ? -3.973 -5.371 -0.853 1 98 100 TYR A N 1
ATOM 801 C CA . TYR A 1 100 ? -3.164 -4.926 -1.98 1 98 100 TYR A CA 1
ATOM 802 C C . TYR A 1 100 ? -2.383 -6.09 -2.584 1 98 100 TYR A C 1
ATOM 804 O O . TYR A 1 100 ? -1.627 -6.766 -1.885 1 98 100 TYR A O 1
ATOM 812 N N . LEU A 1 101 ? -2.598 -6.32 -3.873 1 97.88 101 LEU A N 1
ATOM 813 C CA . LEU A 1 101 ? -1.865 -7.348 -4.602 1 97.88 101 LEU A CA 1
ATOM 814 C C . LEU A 1 101 ? -0.588 -6.777 -5.211 1 97.88 101 LEU A C 1
ATOM 816 O O . LEU A 1 101 ? -0.645 -5.957 -6.129 1 97.88 101 LEU A O 1
ATOM 820 N N . GLU A 1 102 ? 0.557 -7.195 -4.754 1 97.38 102 GLU A N 1
ATOM 821 C CA . GLU A 1 102 ? 1.856 -6.707 -5.207 1 97.38 102 GLU A CA 1
ATOM 822 C C . GLU A 1 102 ? 2.314 -7.441 -6.465 1 97.38 102 GLU A C 1
ATOM 824 O O . GLU A 1 102 ? 2.791 -6.816 -7.414 1 97.38 102 GLU A O 1
ATOM 829 N N . ASP A 1 103 ? 2.188 -8.75 -6.426 1 97.06 103 ASP A N 1
ATOM 830 C CA . ASP A 1 103 ? 2.613 -9.562 -7.559 1 97.06 103 ASP A CA 1
ATOM 831 C C . ASP A 1 103 ? 1.619 -10.688 -7.828 1 97.06 103 ASP A C 1
ATOM 833 O O . ASP A 1 103 ? 1.099 -11.305 -6.895 1 97.06 103 ASP A O 1
ATOM 837 N N . LEU A 1 104 ? 1.376 -10.883 -9.016 1 97.31 104 LEU A N 1
ATOM 838 C CA . LEU A 1 104 ? 0.732 -12.078 -9.547 1 97.31 104 LEU A CA 1
ATOM 839 C C . LEU A 1 104 ? 1.534 -12.648 -10.711 1 97.31 104 LEU A C 1
ATOM 841 O O . LEU A 1 104 ? 1.761 -11.969 -11.711 1 97.31 104 LEU A O 1
ATOM 845 N N . PHE A 1 105 ? 2.01 -13.898 -10.531 1 97.5 105 PHE A N 1
ATOM 846 C CA . PHE A 1 105 ? 2.846 -14.484 -11.57 1 97.5 105 PHE A CA 1
ATOM 847 C C . PHE A 1 105 ? 2.564 -15.977 -11.719 1 97.5 105 PHE A C 1
ATOM 849 O O . PHE A 1 105 ? 2.57 -16.719 -10.734 1 97.5 105 PHE A O 1
ATOM 856 N N . VAL A 1 106 ? 2.238 -16.344 -12.852 1 96.69 106 VAL A N 1
ATOM 857 C CA . VAL A 1 106 ? 2.105 -17.75 -13.25 1 96.69 106 VAL A CA 1
ATOM 858 C C . VAL A 1 106 ? 3.18 -18.094 -14.273 1 96.69 106 VAL A C 1
ATOM 860 O O . VAL A 1 106 ? 3.383 -17.359 -15.242 1 96.69 106 VAL A O 1
ATOM 863 N N . ILE A 1 107 ? 3.85 -19.172 -14.039 1 95.5 107 ILE A N 1
ATOM 864 C CA . ILE A 1 107 ? 4.914 -19.547 -14.961 1 95.5 107 ILE A CA 1
ATOM 865 C C . ILE A 1 107 ? 4.34 -19.688 -16.375 1 95.5 107 ILE A C 1
ATOM 867 O O . ILE A 1 107 ? 3.205 -20.141 -16.547 1 95.5 107 ILE A O 1
ATOM 871 N N . PRO A 1 108 ? 5.137 -19.359 -17.391 1 93.81 108 PRO A N 1
ATOM 872 C CA . PRO A 1 108 ? 4.633 -19.266 -18.766 1 93.81 108 PRO A CA 1
ATOM 873 C C . PRO A 1 108 ? 3.969 -20.547 -19.234 1 93.81 108 PRO A C 1
ATOM 875 O O . PRO A 1 108 ? 2.867 -20.516 -19.797 1 93.81 108 PRO A O 1
ATOM 878 N N . PHE A 1 109 ? 4.48 -21.703 -18.984 1 89.75 109 PHE A N 1
ATOM 879 C CA . PHE A 1 109 ? 3.982 -22.953 -19.531 1 89.75 109 PHE A CA 1
ATOM 880 C C . PHE A 1 109 ? 2.678 -23.359 -18.859 1 89.75 109 PHE A C 1
ATOM 882 O O . PHE A 1 109 ? 1.957 -24.234 -19.375 1 89.75 109 PHE A O 1
ATOM 889 N N . ALA A 1 110 ? 2.344 -22.75 -17.734 1 92.38 110 ALA A N 1
ATOM 890 C CA . ALA A 1 110 ? 1.143 -23.125 -17 1 92.38 110 ALA A CA 1
ATOM 891 C C . ALA A 1 110 ? 0.026 -22.109 -17.219 1 92.38 110 ALA A C 1
ATOM 893 O O . ALA A 1 110 ? -1.05 -22.219 -16.625 1 92.38 110 ALA A O 1
ATOM 894 N N . ARG A 1 111 ? 0.265 -21.125 -18.047 1 93.25 111 ARG A N 1
ATOM 895 C CA . ARG A 1 111 ? -0.734 -20.078 -18.281 1 93.25 111 ARG A CA 1
ATOM 896 C C . ARG A 1 111 ? -1.867 -20.609 -19.156 1 93.25 111 ARG A C 1
ATOM 898 O O . ARG A 1 111 ? -1.729 -21.656 -19.797 1 93.25 111 ARG A O 1
ATOM 905 N N . GLY A 1 112 ? -3.027 -19.938 -19.031 1 91.06 112 GLY A N 1
ATOM 906 C CA . GLY A 1 112 ? -4.184 -20.344 -19.828 1 91.06 112 GLY A CA 1
ATOM 907 C C . GLY A 1 112 ? -4.93 -21.516 -19.234 1 91.06 112 GLY A C 1
ATOM 908 O O . GLY A 1 112 ? -5.816 -22.078 -19.875 1 91.06 112 GLY A O 1
ATOM 909 N N . GLN A 1 113 ? -4.566 -21.891 -18.062 1 91.94 113 GLN A N 1
ATOM 910 C CA . GLN A 1 113 ? -5.176 -23.047 -17.422 1 91.94 113 GLN A CA 1
ATOM 911 C C . GLN A 1 113 ? -6.07 -22.641 -16.266 1 91.94 113 GLN A C 1
ATOM 913 O O . GLN A 1 113 ? -6.523 -23.484 -15.492 1 91.94 113 GLN A O 1
ATOM 918 N N . GLY A 1 114 ? -6.258 -21.391 -16.031 1 94 114 GLY A N 1
ATOM 919 C CA . GLY A 1 114 ? -7.172 -20.922 -15 1 94 114 GLY A CA 1
ATOM 920 C C . GLY A 1 114 ? -6.492 -20.656 -13.672 1 94 114 GLY A C 1
ATOM 921 O O . GLY A 1 114 ? -7.145 -20.266 -12.703 1 94 114 GLY A O 1
ATOM 922 N N . I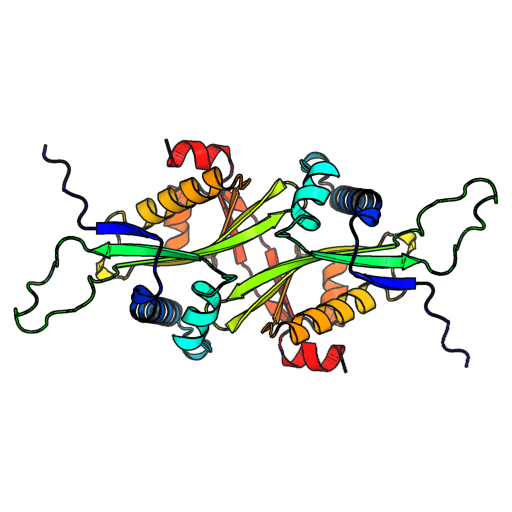LE A 1 115 ? -5.215 -20.797 -13.578 1 95.25 115 ILE A N 1
ATOM 923 C CA . ILE A 1 115 ? -4.473 -20.656 -12.328 1 95.25 115 ILE A CA 1
ATOM 924 C C . ILE A 1 115 ? -4.594 -19.219 -11.812 1 95.25 115 ILE A C 1
ATOM 926 O O . ILE A 1 115 ? -4.887 -19 -10.641 1 95.25 115 ILE A O 1
ATOM 930 N N . GLY A 1 116 ? -4.418 -18.25 -12.734 1 95.94 116 GLY A N 1
ATOM 931 C CA . GLY A 1 116 ? -4.555 -16.859 -12.352 1 95.94 116 GLY A CA 1
ATOM 932 C C . GLY A 1 116 ? -5.914 -16.531 -11.766 1 95.94 116 GLY A C 1
ATOM 933 O O . GLY A 1 116 ? -6.004 -15.875 -10.727 1 95.94 116 GLY A O 1
ATOM 934 N N . THR A 1 117 ? -6.914 -17 -12.398 1 94.56 117 THR A N 1
ATOM 935 C CA . THR A 1 117 ? -8.281 -16.781 -11.945 1 94.56 117 THR A CA 1
ATOM 936 C C . THR A 1 117 ? -8.508 -17.406 -10.578 1 94.56 117 THR A C 1
ATOM 938 O O . THR A 1 117 ? -9.109 -16.797 -9.695 1 94.56 117 THR A O 1
ATOM 941 N N . THR A 1 118 ? -8.031 -18.609 -10.414 1 96.06 118 THR A N 1
ATOM 942 C CA . THR A 1 118 ? -8.195 -19.312 -9.148 1 96.06 118 THR A CA 1
ATOM 943 C C . THR A 1 118 ? -7.488 -18.578 -8.023 1 96.06 118 THR A C 1
ATOM 945 O O . THR A 1 118 ? -8.023 -18.469 -6.914 1 96.06 118 THR A O 1
ATOM 948 N N . ILE A 1 119 ? -6.309 -18.078 -8.266 1 97.31 119 ILE A N 1
ATOM 949 C CA . ILE A 1 119 ? -5.559 -17.312 -7.273 1 97.31 119 ILE A CA 1
ATOM 950 C C . ILE A 1 119 ? -6.328 -16.047 -6.906 1 97.31 119 ILE A C 1
ATOM 952 O O . ILE A 1 119 ? -6.465 -15.719 -5.723 1 97.31 119 ILE A O 1
ATOM 956 N N . MET A 1 120 ? -6.871 -15.336 -7.918 1 96.62 120 MET A N 1
ATOM 957 C CA . MET A 1 120 ? -7.605 -14.094 -7.676 1 96.62 120 MET A CA 1
ATOM 958 C C . MET A 1 120 ? -8.867 -14.367 -6.867 1 96.62 120 MET A C 1
ATOM 960 O O . MET A 1 120 ? -9.234 -13.57 -5.996 1 96.62 120 MET A O 1
ATOM 964 N N . LYS A 1 121 ? -9.531 -15.43 -7.113 1 95.62 121 LYS A N 1
ATOM 965 C CA . LYS A 1 121 ? -10.703 -15.82 -6.324 1 95.62 121 LYS A CA 1
ATOM 966 C C . LYS A 1 121 ? -10.32 -16.094 -4.875 1 95.62 121 LYS A C 1
ATOM 968 O O . LYS A 1 121 ? -11.047 -15.711 -3.953 1 95.62 121 LYS A O 1
ATOM 973 N N . ALA A 1 122 ? -9.234 -16.766 -4.695 1 97 122 ALA A N 1
ATOM 974 C CA . ALA A 1 122 ? -8.75 -17.031 -3.342 1 97 122 ALA A CA 1
ATOM 975 C C . ALA A 1 122 ? -8.422 -15.734 -2.615 1 97 122 ALA A C 1
ATOM 977 O O . ALA A 1 122 ? -8.711 -15.594 -1.424 1 97 122 ALA A O 1
ATOM 978 N N . LEU A 1 123 ? -7.816 -14.758 -3.326 1 97.5 123 LEU A N 1
ATOM 979 C CA . LEU A 1 123 ? -7.516 -13.453 -2.74 1 97.5 123 LEU A CA 1
ATOM 980 C C . LEU A 1 123 ? -8.797 -12.727 -2.348 1 97.5 123 LEU A C 1
ATOM 982 O O . LEU A 1 123 ? -8.844 -12.062 -1.307 1 97.5 123 LEU A O 1
ATOM 986 N N . ALA A 1 124 ? -9.766 -12.812 -3.207 1 95.5 124 ALA A N 1
ATOM 987 C CA . ALA A 1 124 ? -11.055 -12.195 -2.902 1 95.5 124 ALA A CA 1
ATOM 988 C C . ALA A 1 124 ? -11.641 -12.758 -1.608 1 95.5 124 ALA A C 1
ATOM 990 O O . ALA A 1 124 ? -12.172 -12.008 -0.785 1 95.5 124 ALA A O 1
ATOM 991 N N . LYS A 1 125 ? -11.547 -14.039 -1.429 1 96.62 125 LYS A N 1
ATOM 992 C CA . LYS A 1 125 ? -12.016 -14.672 -0.202 1 96.62 125 LYS A CA 1
ATOM 993 C C . LYS A 1 125 ? -11.242 -14.164 1.013 1 96.62 125 LYS A C 1
ATOM 995 O O . LYS A 1 125 ? -11.836 -13.859 2.049 1 96.62 125 LYS A O 1
ATOM 1000 N N . VAL A 1 126 ? -9.961 -14.094 0.884 1 97.25 126 VAL A N 1
ATOM 1001 C CA . VAL A 1 126 ? -9.117 -13.578 1.957 1 97.25 126 VAL A CA 1
ATOM 1002 C C . VAL A 1 126 ? -9.547 -12.156 2.307 1 97.25 126 VAL A C 1
ATOM 1004 O O . VAL A 1 126 ? -9.656 -11.805 3.484 1 97.25 126 VAL A O 1
ATOM 1007 N N . ALA A 1 127 ? -9.75 -11.328 1.245 1 96.5 127 ALA A N 1
ATOM 1008 C CA . ALA A 1 127 ? -10.156 -9.938 1.449 1 96.5 127 ALA A CA 1
ATOM 1009 C C . ALA A 1 127 ? -11.469 -9.859 2.221 1 96.5 127 ALA A C 1
ATOM 1011 O O . ALA A 1 127 ? -11.594 -9.086 3.172 1 96.5 127 ALA A O 1
ATOM 1012 N N . LYS A 1 128 ? -12.406 -10.648 1.86 1 94.88 128 LYS A N 1
ATOM 1013 C CA . LYS A 1 128 ? -13.703 -10.664 2.529 1 94.88 128 LYS A CA 1
ATOM 1014 C C . LYS A 1 128 ? -13.57 -11.125 3.977 1 94.88 128 LYS A C 1
ATOM 1016 O O . LYS A 1 128 ? -14.164 -10.531 4.879 1 94.88 128 LYS A O 1
ATOM 1021 N N . GLU A 1 129 ? -12.805 -12.164 4.184 1 95.5 129 GLU A N 1
ATOM 1022 C CA . GLU A 1 129 ? -12.617 -12.719 5.52 1 95.5 129 GLU A CA 1
ATOM 1023 C C . GLU A 1 129 ? -11.922 -11.719 6.441 1 95.5 129 GLU A C 1
ATOM 1025 O O . GLU A 1 129 ? -12.047 -11.812 7.664 1 95.5 129 GLU A O 1
ATOM 1030 N N . ASN A 1 130 ? -11.211 -10.812 5.848 1 94.31 130 ASN A N 1
ATOM 1031 C CA . ASN A 1 130 ? -10.5 -9.812 6.633 1 94.31 130 ASN A CA 1
ATOM 1032 C C . ASN A 1 130 ? -11.203 -8.453 6.57 1 94.31 130 ASN A C 1
ATOM 1034 O O . ASN A 1 130 ? -10.602 -7.426 6.879 1 94.31 130 ASN A O 1
ATOM 1038 N N . ASN A 1 131 ? -12.43 -8.359 6.043 1 92.62 131 ASN A N 1
ATOM 1039 C CA . ASN A 1 131 ? -13.289 -7.184 5.992 1 92.62 131 ASN A CA 1
ATOM 1040 C C . ASN A 1 131 ? -12.648 -6.062 5.176 1 92.62 131 ASN A C 1
ATOM 1042 O O . ASN A 1 131 ? -12.734 -4.891 5.551 1 92.62 131 ASN A O 1
ATOM 1046 N N . CYS A 1 132 ? -11.938 -6.48 4.168 1 95.44 132 CYS A N 1
ATOM 1047 C CA . CYS A 1 132 ? -11.375 -5.496 3.25 1 95.44 132 CYS A CA 1
ATOM 1048 C C . CYS A 1 132 ? -12.461 -4.91 2.354 1 95.44 132 CYS A C 1
ATOM 1050 O O . CYS A 1 132 ? -13.352 -5.637 1.894 1 95.44 132 CYS A O 1
ATOM 1052 N N . SER A 1 133 ? -12.344 -3.627 2.105 1 94.44 133 SER A N 1
ATOM 1053 C CA . SER A 1 133 ? -13.32 -2.951 1.259 1 94.44 133 SER A CA 1
ATOM 1054 C C . SER A 1 133 ? -13.102 -3.279 -0.214 1 94.44 133 SER A C 1
ATOM 1056 O O . SER A 1 133 ? -14.023 -3.188 -1.022 1 94.44 133 SER A O 1
ATOM 1058 N N . ARG A 1 134 ? -11.836 -3.643 -0.576 1 95.19 134 ARG A N 1
ATOM 1059 C CA . ARG A 1 134 ? -11.492 -3.93 -1.965 1 95.19 134 ARG A CA 1
ATOM 1060 C C . ARG A 1 134 ? -10.164 -4.672 -2.057 1 95.19 134 ARG A C 1
ATOM 1062 O O . ARG A 1 134 ? -9.414 -4.738 -1.077 1 95.19 134 ARG A O 1
ATOM 1069 N N . VAL A 1 135 ? -9.984 -5.285 -3.174 1 96.56 135 VAL A N 1
ATOM 1070 C CA . VAL A 1 135 ? -8.664 -5.699 -3.635 1 96.56 135 VAL A CA 1
ATOM 1071 C C . VAL A 1 135 ? -8.156 -4.715 -4.684 1 96.56 135 VAL A C 1
ATOM 1073 O O . VAL A 1 135 ? -8.898 -4.316 -5.586 1 96.56 135 VAL A O 1
ATOM 1076 N N . GLN A 1 136 ? -6.926 -4.266 -4.477 1 95.5 136 GLN A N 1
ATOM 1077 C CA . GLN A 1 136 ? -6.363 -3.268 -5.383 1 95.5 136 GLN A CA 1
ATOM 1078 C C . GLN A 1 136 ? -4.953 -3.652 -5.812 1 95.5 136 GLN A C 1
ATOM 1080 O O . GLN A 1 136 ? -4.195 -4.238 -5.035 1 95.5 136 GLN A O 1
ATOM 1085 N N . TRP A 1 137 ? -4.605 -3.422 -7.051 1 93.56 137 TRP A N 1
ATOM 1086 C CA . TRP A 1 137 ? -3.248 -3.617 -7.555 1 93.56 137 TRP A CA 1
ATOM 1087 C C . TRP A 1 137 ? -2.934 -2.621 -8.664 1 93.56 137 TRP A C 1
ATOM 1089 O O . TRP A 1 137 ? -3.799 -1.842 -9.078 1 93.56 137 TRP A O 1
ATOM 1099 N N . MET A 1 138 ? -1.666 -2.602 -9 1 89.38 138 MET A N 1
ATOM 1100 C CA . MET A 1 138 ? -1.208 -1.735 -10.078 1 89.38 138 MET A CA 1
ATOM 1101 C C . MET A 1 138 ? -0.647 -2.559 -11.234 1 89.38 138 MET A C 1
ATOM 1103 O O . MET A 1 138 ? -0.092 -3.637 -11.023 1 89.38 138 MET A O 1
ATOM 1107 N N . SER A 1 139 ? -0.836 -2.078 -12.406 1 85.56 139 SER A N 1
ATOM 1108 C CA . SER A 1 139 ? -0.267 -2.684 -13.602 1 85.56 139 SER A CA 1
ATOM 1109 C C . SER A 1 139 ? 0.135 -1.622 -14.625 1 85.56 139 SER A C 1
ATOM 1111 O O . SER A 1 139 ? -0.578 -0.635 -14.812 1 85.56 139 SER A O 1
ATOM 1113 N N . PRO A 1 140 ? 1.317 -1.803 -15.203 1 77.44 140 PRO A N 1
ATOM 1114 C CA . PRO A 1 140 ? 1.611 -0.917 -16.328 1 77.44 140 PRO A CA 1
ATOM 1115 C C . PRO A 1 140 ? 0.623 -1.082 -17.484 1 77.44 140 PRO A C 1
ATOM 1117 O O . PRO A 1 140 ? 0.018 -2.146 -17.641 1 77.44 140 PRO A O 1
ATOM 1120 N N . GLN A 1 141 ? 0.568 -0.043 -18.25 1 74.44 141 GLN A N 1
ATOM 1121 C CA . GLN A 1 141 ? -0.333 -0.078 -19.406 1 74.44 141 GLN A CA 1
ATOM 1122 C C . GLN A 1 141 ? 0.239 -0.938 -20.516 1 74.44 141 GLN A C 1
ATOM 1124 O O . GLN A 1 141 ? 1.455 -1.114 -20.625 1 74.44 141 GLN A O 1
ATOM 1129 N N . GLY A 1 142 ? -0.651 -1.541 -21.328 1 75.56 142 GLY A N 1
ATOM 1130 C CA . GLY A 1 142 ? -0.263 -2.217 -22.562 1 75.56 142 GLY A CA 1
ATOM 1131 C C . GLY A 1 142 ? 0.22 -3.637 -22.328 1 75.56 142 GLY A C 1
ATOM 1132 O O . GLY A 1 142 ? 0.767 -4.262 -23.25 1 75.56 142 GLY A O 1
ATOM 1133 N N . ARG A 1 143 ? 0.056 -4.172 -21.188 1 82.19 143 ARG A N 1
ATOM 1134 C CA . ARG A 1 143 ? 0.49 -5.539 -20.922 1 82.19 143 ARG A CA 1
ATOM 1135 C C . ARG A 1 143 ? -0.65 -6.527 -21.125 1 82.19 143 ARG A C 1
ATOM 1137 O O . ARG A 1 143 ? -1.821 -6.172 -20.984 1 82.19 143 ARG A O 1
ATOM 1144 N N . PRO A 1 144 ? -0.219 -7.801 -21.422 1 83.69 144 PRO A N 1
ATOM 1145 C CA . PRO A 1 144 ? -1.239 -8.836 -21.609 1 83.69 144 PRO A CA 1
ATOM 1146 C C . PRO A 1 144 ? -2.098 -9.047 -20.359 1 83.69 144 PRO A C 1
ATOM 1148 O O . PRO A 1 144 ? -3.252 -9.469 -20.469 1 83.69 144 PRO A O 1
ATOM 1151 N N . SER A 1 145 ? -1.549 -8.758 -19.234 1 87.12 145 SER A N 1
ATOM 1152 C CA . SER A 1 145 ? -2.268 -8.961 -17.984 1 87.12 145 SER A CA 1
ATOM 1153 C C . SER A 1 145 ? -3.492 -8.055 -17.891 1 87.12 145 SER A C 1
ATOM 1155 O O . SER A 1 145 ? -4.445 -8.367 -17.172 1 87.12 145 SER A O 1
ATOM 1157 N N . VAL A 1 146 ? -3.484 -6.961 -18.594 1 86.5 146 VAL A N 1
ATOM 1158 C CA . VAL A 1 146 ? -4.586 -6.008 -18.547 1 86.5 146 VAL A CA 1
ATOM 1159 C C . VAL A 1 146 ? -5.855 -6.664 -19.078 1 86.5 146 VAL A C 1
ATOM 1161 O O . VAL A 1 146 ? -6.941 -6.473 -18.531 1 86.5 146 VAL A O 1
ATOM 1164 N N . ASN A 1 147 ? -5.699 -7.422 -20.172 1 87.88 147 ASN A N 1
ATOM 1165 C CA . ASN A 1 147 ? -6.84 -8.156 -20.703 1 87.88 147 ASN A CA 1
ATOM 1166 C C . ASN A 1 147 ? -7.391 -9.148 -19.672 1 87.88 147 ASN A C 1
ATOM 1168 O O . ASN A 1 147 ? -8.609 -9.328 -19.578 1 87.88 147 ASN A O 1
ATOM 1172 N N . PHE A 1 148 ? -6.523 -9.766 -19.016 1 92 148 PHE A N 1
ATOM 1173 C CA . PHE A 1 148 ? -6.898 -10.695 -17.953 1 92 148 PHE A CA 1
ATOM 1174 C C . PHE A 1 148 ? -7.703 -9.984 -16.875 1 92 148 PHE A C 1
ATOM 1176 O O . PHE A 1 148 ? -8.734 -10.492 -16.438 1 92 148 PHE A O 1
ATOM 1183 N N . TYR A 1 149 ? -7.293 -8.82 -16.469 1 92 149 TYR A N 1
ATOM 1184 C CA . TYR A 1 149 ? -7.957 -8.062 -15.406 1 92 149 TYR A CA 1
ATOM 1185 C C . TYR A 1 149 ? -9.336 -7.602 -15.852 1 92 149 TYR A C 1
ATOM 1187 O O . TYR A 1 149 ? -10.281 -7.609 -15.055 1 92 149 TYR A O 1
ATOM 1195 N N . HIS A 1 150 ? -9.383 -7.211 -17.078 1 88.5 150 HIS A N 1
ATOM 1196 C CA . HIS A 1 150 ? -10.68 -6.805 -17.625 1 88.5 150 HIS A CA 1
ATOM 1197 C C . HIS A 1 150 ? -11.664 -7.969 -17.625 1 88.5 150 HIS A C 1
ATOM 1199 O O . HIS A 1 150 ? -12.828 -7.801 -17.25 1 88.5 150 HIS A O 1
ATOM 1205 N N . LYS A 1 151 ? -11.203 -9.109 -18.031 1 89.88 151 LYS A N 1
ATOM 1206 C CA . LYS A 1 151 ? -12.047 -10.297 -18.062 1 89.88 151 LYS A CA 1
ATOM 1207 C C . LYS A 1 151 ? -12.516 -10.68 -16.656 1 89.88 151 LYS A C 1
ATOM 1209 O O . LYS A 1 151 ? -13.617 -11.195 -16.484 1 89.88 151 LYS A O 1
ATOM 1214 N N . LEU A 1 152 ? -11.68 -10.445 -15.688 1 91.19 152 LEU A N 1
ATOM 1215 C CA . LEU A 1 152 ? -12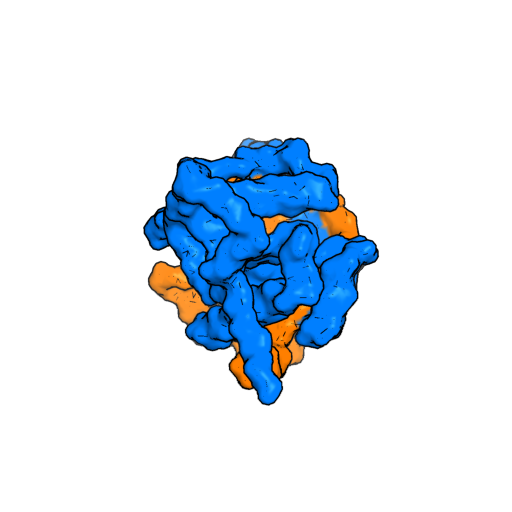 -10.711 -14.289 1 91.19 152 LEU A CA 1
ATOM 1216 C C . LEU A 1 152 ? -13.078 -9.75 -13.789 1 91.19 152 LEU A C 1
ATOM 1218 O O . LEU A 1 152 ? -13.688 -9.992 -12.742 1 91.19 152 LEU A O 1
ATOM 1222 N N . GLY A 1 153 ? -13.258 -8.594 -14.492 1 90.38 153 GLY A N 1
ATOM 1223 C CA . GLY A 1 153 ? -14.242 -7.594 -14.102 1 90.38 153 GLY A CA 1
ATOM 1224 C C . GLY A 1 153 ? -13.672 -6.508 -13.211 1 90.38 153 GLY A C 1
ATOM 1225 O O . GLY A 1 153 ? -14.406 -5.859 -12.461 1 90.38 153 GLY A O 1
ATOM 1226 N N . ALA A 1 154 ? -12.391 -6.367 -13.195 1 91.69 154 ALA A N 1
ATOM 1227 C CA . ALA A 1 154 ? -11.758 -5.32 -12.398 1 91.69 154 ALA A CA 1
ATOM 1228 C C . ALA A 1 154 ? -12.047 -3.939 -12.977 1 91.69 154 ALA A C 1
ATOM 1230 O O . ALA A 1 154 ? -12.125 -3.773 -14.195 1 91.69 154 ALA A O 1
ATOM 1231 N N . GLU A 1 155 ? -12.211 -3.016 -12.07 1 90.75 155 GLU A N 1
ATOM 1232 C CA . GLU A 1 155 ? -12.297 -1.616 -12.477 1 90.75 155 GLU A CA 1
ATOM 1233 C C . GLU A 1 155 ? -10.906 -1.013 -12.664 1 90.75 155 GLU A C 1
ATOM 1235 O O . GLU A 1 155 ?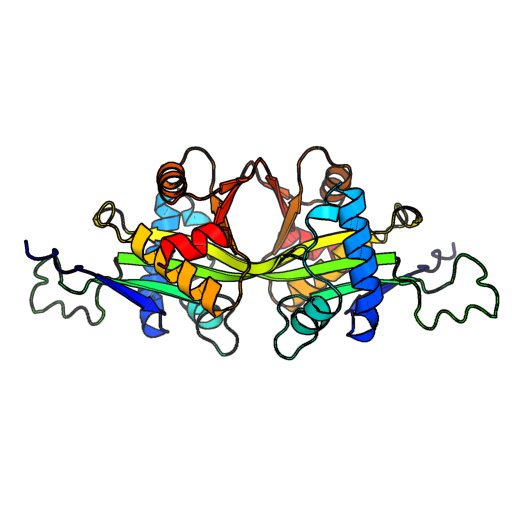 -10 -1.284 -11.883 1 90.75 155 GLU A O 1
ATOM 1240 N N . CYS A 1 156 ? -10.727 -0.353 -13.672 1 86.31 156 CYS A N 1
ATOM 1241 C CA . CYS A 1 156 ? -9.484 0.375 -13.922 1 86.31 156 CYS A CA 1
ATOM 1242 C C . CYS A 1 156 ? -9.656 1.857 -13.609 1 86.31 156 CYS A C 1
ATOM 1244 O O . CYS A 1 156 ? -10.531 2.52 -14.172 1 86.31 156 CYS A O 1
ATOM 1246 N N . LEU A 1 157 ? -8.867 2.252 -12.656 1 80.44 157 LEU A N 1
ATOM 1247 C CA . LEU A 1 157 ? -8.898 3.674 -12.336 1 80.44 157 LEU A CA 1
ATOM 1248 C C . LEU A 1 157 ? -7.781 4.422 -13.047 1 80.44 157 LEU A C 1
ATOM 1250 O O . LEU A 1 157 ? -6.742 3.834 -13.367 1 80.44 157 LEU A O 1
ATOM 1254 N N . GLY A 1 158 ? -8.117 5.68 -13.578 1 69.12 158 GLY A N 1
ATOM 1255 C CA . GLY A 1 158 ? -7.34 6.586 -14.414 1 69.12 158 GLY A CA 1
ATOM 1256 C C . GLY A 1 158 ? -5.887 6.68 -14 1 69.12 158 GLY A C 1
ATOM 1257 O O . GLY A 1 158 ? -5.371 5.789 -13.312 1 69.12 158 GLY A O 1
ATOM 1258 N N . ASP A 1 159 ? -5.258 7.664 -14.43 1 71.56 159 ASP A N 1
ATOM 1259 C CA . ASP A 1 159 ? -3.814 7.883 -14.453 1 71.56 159 ASP A CA 1
ATOM 1260 C C . ASP A 1 159 ? -3.33 8.469 -13.125 1 71.56 159 ASP A C 1
ATOM 1262 O O . ASP A 1 159 ? -3.838 9.5 -12.68 1 71.56 159 ASP A O 1
ATOM 1266 N N . TRP A 1 160 ? -2.561 7.648 -12.469 1 77.88 160 TRP A N 1
ATOM 1267 C CA . TRP A 1 160 ? -1.896 8.133 -11.258 1 77.88 160 TRP A CA 1
ATOM 1268 C C . TRP A 1 160 ? -0.382 8.141 -11.438 1 77.88 160 TRP A C 1
ATOM 1270 O O . TRP A 1 160 ? 0.163 7.352 -12.219 1 77.88 160 TRP A O 1
ATOM 1280 N N . PHE A 1 161 ? 0.157 9.227 -10.773 1 79.12 161 PHE A N 1
ATOM 1281 C CA . PHE A 1 161 ? 1.611 9.242 -10.672 1 79.12 161 PHE A CA 1
ATOM 1282 C C . PHE A 1 161 ? 2.068 8.594 -9.375 1 79.12 161 PHE A C 1
ATOM 1284 O O . PHE A 1 161 ? 1.451 8.781 -8.32 1 79.12 161 PHE A O 1
ATOM 1291 N N . ILE A 1 162 ? 3.117 7.789 -9.531 1 84.44 162 ILE A N 1
ATOM 1292 C CA . ILE A 1 162 ? 3.797 7.293 -8.344 1 84.44 162 ILE A CA 1
ATOM 1293 C C . ILE A 1 162 ? 4.977 8.203 -8.008 1 84.44 162 ILE A C 1
ATOM 1295 O O . ILE A 1 162 ? 5.781 8.531 -8.883 1 84.44 162 ILE A O 1
ATOM 1299 N N . PHE A 1 163 ? 5.02 8.688 -6.773 1 87.44 163 PHE A N 1
ATOM 1300 C CA . PHE A 1 163 ? 6.16 9.438 -6.266 1 87.44 163 PHE A CA 1
ATOM 1301 C C . PHE A 1 163 ? 6.93 8.617 -5.238 1 87.44 163 PHE A C 1
ATOM 1303 O O . PHE A 1 163 ? 6.344 7.832 -4.492 1 87.44 163 PHE A O 1
ATOM 1310 N N . ARG A 1 164 ? 8.273 8.82 -5.285 1 89.88 164 ARG A N 1
ATOM 1311 C CA . ARG A 1 164 ? 9.094 8.062 -4.352 1 89.88 164 ARG A CA 1
ATOM 1312 C C . ARG A 1 164 ? 10.258 8.906 -3.844 1 89.88 164 ARG A C 1
ATOM 1314 O O . ARG A 1 164 ? 10.766 9.773 -4.559 1 89.88 164 ARG A O 1
ATOM 1321 N N . LEU A 1 165 ? 10.562 8.727 -2.615 1 89.81 165 LEU A N 1
ATOM 1322 C CA . LEU A 1 165 ? 11.852 9.102 -2.037 1 89.81 165 LEU A CA 1
ATOM 1323 C C . LEU A 1 165 ? 12.711 7.867 -1.779 1 89.81 165 LEU A C 1
ATOM 1325 O O . LEU A 1 165 ? 12.414 7.082 -0.876 1 89.81 165 LEU A O 1
ATOM 1329 N N . GLY A 1 166 ? 13.758 7.738 -2.627 1 87.88 166 GLY A N 1
ATOM 1330 C CA . GLY A 1 166 ? 14.656 6.605 -2.469 1 87.88 166 GLY A CA 1
ATOM 1331 C C . GLY A 1 166 ? 15.648 6.789 -1.342 1 87.88 166 GLY A C 1
ATOM 1332 O O . GLY A 1 166 ? 15.648 7.82 -0.667 1 87.88 166 GLY A O 1
ATOM 1333 N N . GLN A 1 167 ? 16.5 5.793 -1.14 1 85.06 167 GLN A N 1
ATOM 1334 C CA . GLN A 1 167 ? 17.422 5.75 -0.011 1 85.06 167 GLN A CA 1
ATOM 1335 C C . GLN A 1 167 ? 18.297 6.996 0.033 1 85.06 167 GLN A C 1
ATOM 1337 O O . GLN A 1 167 ? 18.5 7.578 1.099 1 85.06 167 GLN A O 1
ATOM 1342 N N . GLN A 1 168 ? 18.859 7.367 -1.062 1 82.56 168 GLN A N 1
ATOM 1343 C CA . GLN A 1 168 ? 19.719 8.539 -1.107 1 82.56 168 GLN A CA 1
ATOM 1344 C C . GLN A 1 168 ? 18.984 9.789 -0.644 1 82.56 168 GLN A C 1
ATOM 1346 O O . GLN A 1 168 ? 19.516 10.578 0.141 1 82.56 168 GLN A O 1
ATOM 1351 N N . LYS A 1 169 ? 17.812 9.984 -1.145 1 84 169 LYS A N 1
ATOM 1352 C CA . LYS A 1 169 ? 17.047 11.164 -0.779 1 84 169 LYS A CA 1
ATOM 1353 C C . LYS A 1 169 ? 16.609 11.109 0.682 1 84 169 LYS A C 1
ATOM 1355 O O . LYS A 1 169 ? 16.547 12.133 1.359 1 84 169 LYS A O 1
ATOM 1360 N N . LEU A 1 170 ? 16.25 9.93 1.153 1 84.81 170 LEU A N 1
ATOM 1361 C CA . LEU A 1 170 ? 15.922 9.773 2.566 1 84.81 170 LEU A CA 1
ATOM 1362 C C . LEU A 1 170 ? 17.078 10.234 3.445 1 84.81 170 LEU A C 1
ATOM 1364 O O . LEU A 1 170 ? 16.859 10.93 4.441 1 84.81 170 LEU A O 1
ATOM 1368 N N . ASP A 1 171 ? 18.281 9.898 3.086 1 86.69 171 ASP A N 1
ATOM 1369 C CA . ASP A 1 171 ? 19.469 10.312 3.832 1 86.69 171 ASP A CA 1
ATOM 1370 C C . ASP A 1 171 ? 19.641 11.828 3.781 1 86.69 171 ASP A C 1
ATOM 1372 O O . ASP A 1 171 ? 19.953 12.453 4.793 1 86.69 171 ASP A O 1
ATOM 1376 N N . GLU A 1 172 ? 19.422 12.445 2.645 1 84.75 172 GLU A N 1
ATOM 1377 C CA . GLU A 1 172 ? 19.625 13.875 2.441 1 84.75 172 GLU A CA 1
ATOM 1378 C C . GLU A 1 172 ? 18.641 14.703 3.268 1 84.75 172 GLU A C 1
ATOM 1380 O O . GLU A 1 172 ? 19.016 15.711 3.861 1 84.75 172 GLU A O 1
ATOM 1385 N N . ILE A 1 173 ? 17.422 14.219 3.283 1 83 173 ILE A N 1
ATOM 1386 C CA . ILE A 1 173 ? 16.391 15.07 3.877 1 83 173 ILE A CA 1
ATOM 1387 C C . ILE A 1 173 ? 16.375 14.883 5.391 1 83 173 ILE A C 1
ATOM 1389 O O . ILE A 1 173 ? 15.797 15.695 6.121 1 83 173 ILE A O 1
ATOM 1393 N N . THR A 1 174 ? 16.938 13.805 5.855 1 82.31 174 THR A N 1
ATOM 1394 C CA . THR A 1 174 ? 16.969 13.562 7.293 1 82.31 174 THR A CA 1
ATOM 1395 C C . THR A 1 174 ? 18.281 14.07 7.895 1 82.31 174 THR A C 1
ATOM 1397 O O . THR A 1 174 ? 18.469 14.016 9.109 1 82.31 174 THR A O 1
ATOM 1400 N N . SER A 1 175 ? 19.25 14.375 7.055 1 75.5 175 SER A N 1
ATOM 1401 C CA . SER A 1 175 ? 20.516 14.922 7.531 1 75.5 175 SER A CA 1
ATOM 1402 C C . SER A 1 175 ? 20.359 16.375 7.977 1 75.5 175 SER A C 1
ATOM 1404 O O . SER A 1 175 ? 19.531 17.109 7.438 1 75.5 175 SER A O 1
ATOM 1406 N N . MET B 1 1 ? 19.891 36.625 14.617 1 33.59 1 MET B N 1
ATOM 1407 C CA . MET B 1 1 ? 18.578 36.5 13.969 1 33.59 1 MET B CA 1
ATOM 1408 C C . MET B 1 1 ? 17.766 35.375 14.602 1 33.59 1 MET B C 1
ATOM 1410 O O . MET B 1 1 ? 18.219 34.25 14.695 1 33.59 1 MET B O 1
ATOM 1414 N N . ASP B 1 2 ? 16.828 35.594 15.484 1 39.59 2 ASP B N 1
ATOM 1415 C CA . ASP B 1 2 ? 16.078 34.594 16.266 1 39.59 2 ASP B CA 1
ATOM 1416 C C . ASP B 1 2 ? 15.461 33.531 15.359 1 39.59 2 ASP B C 1
ATOM 1418 O O . ASP B 1 2 ? 14.797 33.844 14.367 1 39.59 2 ASP B O 1
ATOM 1422 N N . VAL B 1 3 ? 15.969 32.469 15.086 1 45.62 3 VAL B N 1
ATOM 1423 C CA . VAL B 1 3 ? 15.344 31.406 14.297 1 45.62 3 VAL B CA 1
ATOM 1424 C C . VAL B 1 3 ? 13.852 31.344 14.617 1 45.62 3 VAL B C 1
ATOM 1426 O O . VAL B 1 3 ? 13.461 31.266 15.781 1 45.62 3 VAL B O 1
ATOM 1429 N N . PRO B 1 4 ? 12.984 32.031 13.82 1 52.22 4 PRO B N 1
ATOM 1430 C CA . PRO B 1 4 ? 11.562 32.031 14.156 1 52.22 4 PRO B CA 1
ATOM 1431 C C . PRO B 1 4 ? 11.102 30.703 14.773 1 52.22 4 PRO B C 1
ATOM 1433 O O . PRO B 1 4 ? 11.555 29.625 14.367 1 52.22 4 PRO B O 1
ATOM 1436 N N . LYS B 1 5 ? 10.883 30.672 16.062 1 60.62 5 LYS B N 1
ATOM 1437 C CA . LYS B 1 5 ? 10.422 29.531 16.844 1 60.62 5 LYS B CA 1
ATOM 1438 C C . LYS B 1 5 ? 9.344 28.75 16.094 1 60.62 5 LYS B C 1
ATOM 1440 O O . LYS B 1 5 ? 8.398 29.328 15.562 1 60.62 5 LYS B O 1
ATOM 1445 N N . GLN B 1 6 ? 9.562 27.562 15.633 1 70.75 6 GLN B N 1
ATOM 1446 C CA . GLN B 1 6 ? 8.57 26.719 14.961 1 70.75 6 GLN B CA 1
ATOM 1447 C C . GLN B 1 6 ? 7.262 26.688 15.75 1 70.75 6 GLN B C 1
ATOM 1449 O O . GLN B 1 6 ? 7.262 26.438 16.953 1 70.75 6 GLN B O 1
ATOM 1454 N N . LEU B 1 7 ? 6.156 27.266 15.18 1 85.81 7 LEU B N 1
ATOM 1455 C CA . LEU B 1 7 ? 4.848 27.422 15.797 1 85.81 7 LEU B CA 1
ATOM 1456 C C . LEU B 1 7 ? 4.082 26.109 15.812 1 85.81 7 LEU B C 1
ATOM 1458 O O . LEU B 1 7 ? 2.896 26.078 16.141 1 85.81 7 LEU B O 1
ATOM 1462 N N . TYR B 1 8 ? 4.859 25.062 15.492 1 93.25 8 TYR B N 1
ATOM 1463 C CA . TYR B 1 8 ? 4.219 23.75 15.484 1 93.25 8 TYR B CA 1
ATOM 1464 C C . TYR B 1 8 ? 5.227 22.641 15.781 1 93.25 8 TYR B C 1
ATOM 1466 O O . TYR B 1 8 ? 6.438 22.875 15.727 1 93.25 8 TYR B O 1
ATOM 1474 N N . GLN B 1 9 ? 4.754 21.531 16.203 1 95.75 9 GLN B N 1
ATOM 1475 C CA . GLN B 1 9 ? 5.555 20.328 16.406 1 95.75 9 GLN B CA 1
ATOM 1476 C C . GLN B 1 9 ? 4.922 19.125 15.719 1 95.75 9 GLN B C 1
ATOM 1478 O O . GLN B 1 9 ? 3.703 18.969 15.734 1 95.75 9 GLN B O 1
ATOM 1483 N N . VAL B 1 10 ? 5.805 18.328 15.07 1 97.25 10 VAL B N 1
ATOM 1484 C CA . VAL B 1 10 ? 5.34 17.094 14.469 1 97.25 10 VAL B CA 1
ATOM 1485 C C . VAL B 1 10 ? 5.586 15.922 15.422 1 97.25 10 VAL B C 1
ATOM 1487 O O . VAL B 1 10 ? 6.688 15.773 15.953 1 97.25 10 VAL B O 1
ATOM 1490 N N . ARG B 1 11 ? 4.598 15.133 15.641 1 97.88 11 ARG B N 1
ATOM 1491 C CA . ARG B 1 11 ? 4.699 13.992 16.547 1 97.88 11 ARG B CA 1
ATOM 1492 C C . ARG B 1 11 ? 3.809 12.844 16.094 1 97.88 11 ARG B C 1
ATOM 1494 O O . ARG B 1 11 ? 2.924 13.031 15.25 1 97.88 11 ARG B O 1
ATOM 1501 N N . LYS B 1 12 ? 4.141 11.641 16.688 1 98.31 12 LYS B N 1
ATOM 1502 C CA . LYS B 1 12 ? 3.23 10.516 16.484 1 98.31 12 LYS B CA 1
ATOM 1503 C C . LYS B 1 12 ? 1.854 10.805 17.062 1 98.31 12 LYS B C 1
ATOM 1505 O O . LYS B 1 12 ? 1.745 11.336 18.172 1 98.31 12 LYS B O 1
ATOM 1510 N N . ALA B 1 13 ? 0.812 10.492 16.328 1 98.31 13 ALA B N 1
ATOM 1511 C CA . ALA B 1 13 ? -0.556 10.672 16.812 1 98.31 13 ALA B CA 1
ATOM 1512 C C . ALA B 1 13 ? -0.884 9.664 17.906 1 98.31 13 ALA B C 1
ATOM 1514 O O . ALA B 1 13 ? -0.279 8.594 17.984 1 98.31 13 ALA B O 1
ATOM 1515 N N . THR B 1 14 ? -1.798 10.031 18.781 1 97.19 14 THR B N 1
ATOM 1516 C CA . THR B 1 14 ? -2.385 9.141 19.766 1 97.19 14 THR B CA 1
ATOM 1517 C C . THR B 1 14 ? -3.891 9.008 19.562 1 97.19 14 THR B C 1
ATOM 1519 O O . THR B 1 14 ? -4.473 9.727 18.734 1 97.19 14 THR B O 1
ATOM 1522 N N . LYS B 1 15 ? -4.426 8.086 20.297 1 97.19 15 LYS B N 1
ATOM 1523 C CA . LYS B 1 15 ? -5.867 7.871 20.203 1 97.19 15 LYS B CA 1
ATOM 1524 C C . LYS B 1 15 ? -6.637 9.156 20.484 1 97.19 15 LYS B C 1
ATOM 1526 O O . LYS B 1 15 ? -7.699 9.391 19.906 1 97.19 15 LYS B O 1
ATOM 1531 N N . ASP B 1 16 ? -6.121 10 21.281 1 96.69 16 ASP B N 1
ATOM 1532 C CA . ASP B 1 16 ? -6.789 11.242 21.656 1 96.69 16 ASP B CA 1
ATOM 1533 C C . ASP B 1 16 ? -6.855 12.211 20.469 1 96.69 16 ASP B C 1
ATOM 1535 O O . ASP B 1 16 ? -7.629 13.172 20.484 1 96.69 16 ASP B O 1
ATOM 1539 N N . ASP B 1 17 ? -6.113 11.977 19.422 1 97.19 17 ASP B N 1
ATOM 1540 C CA . ASP B 1 17 ? -6.059 12.867 18.266 1 97.19 17 ASP B CA 1
ATOM 1541 C C . ASP B 1 17 ? -7.09 12.469 17.219 1 97.19 17 ASP B C 1
ATOM 1543 O O . ASP B 1 17 ? -7.27 13.164 16.219 1 97.19 17 ASP B O 1
ATOM 1547 N N . VAL B 1 18 ? -7.801 11.398 17.453 1 97.69 18 VAL B N 1
ATOM 1548 C CA . VAL B 1 18 ? -8.625 10.781 16.422 1 97.69 18 VAL B CA 1
ATOM 1549 C C . VAL B 1 18 ? -9.688 11.766 15.945 1 97.69 18 VAL B C 1
ATOM 1551 O O . VAL B 1 18 ? -9.945 11.898 14.75 1 97.69 18 VAL B O 1
ATOM 1554 N N . PRO B 1 19 ? -10.344 12.516 16.828 1 97.25 19 PRO B N 1
ATOM 1555 C CA . PRO B 1 19 ? -11.328 13.477 16.328 1 97.25 19 PRO B CA 1
ATOM 1556 C C . PRO B 1 19 ? -10.727 14.492 15.367 1 97.25 19 PRO B C 1
ATOM 1558 O O . PRO B 1 19 ? -11.32 14.805 14.336 1 97.25 19 PRO B O 1
ATOM 1561 N N . GLU B 1 20 ? -9.555 14.992 15.648 1 96.88 20 GLU B N 1
ATOM 1562 C CA . GLU B 1 20 ? -8.891 15.953 14.773 1 96.88 20 GLU B CA 1
ATOM 1563 C C . GLU B 1 20 ? -8.414 15.289 13.484 1 96.88 20 GLU B C 1
ATOM 1565 O O . GLU B 1 20 ? -8.461 15.891 12.414 1 96.88 20 GLU B O 1
ATOM 1570 N N . ILE B 1 21 ? -7.949 14.062 13.602 1 97.88 21 ILE B N 1
ATOM 1571 C CA . ILE B 1 21 ? -7.539 13.312 12.422 1 97.88 21 ILE B CA 1
ATOM 1572 C C . ILE B 1 21 ? -8.727 13.148 11.477 1 97.88 21 ILE B C 1
ATOM 1574 O O . ILE B 1 21 ? -8.617 13.398 10.273 1 97.88 21 ILE B O 1
ATOM 1578 N N . ALA B 1 22 ? -9.859 12.766 12.062 1 97.75 22 ALA B N 1
ATOM 1579 C CA . ALA B 1 22 ? -11.078 12.617 11.273 1 97.75 22 ALA B CA 1
ATOM 1580 C C . ALA B 1 22 ? -11.461 13.938 10.609 1 97.75 22 ALA B C 1
ATOM 1582 O O . ALA B 1 22 ? -11.859 13.961 9.445 1 97.75 22 ALA B O 1
ATOM 1583 N N . ARG B 1 23 ? -11.359 14.984 11.352 1 96.88 23 ARG B N 1
ATOM 1584 C CA . ARG B 1 23 ? -11.672 16.312 10.828 1 96.88 23 ARG B CA 1
ATOM 1585 C C . ARG B 1 23 ? -10.789 16.656 9.633 1 96.88 23 ARG B C 1
ATOM 1587 O O . ARG B 1 23 ? -11.273 17.156 8.625 1 96.88 23 ARG B O 1
ATOM 1594 N N . LEU B 1 24 ? -9.539 16.406 9.695 1 97.69 24 LEU B N 1
ATOM 1595 C CA . LEU B 1 24 ? -8.602 16.75 8.633 1 97.69 24 LEU B CA 1
ATOM 1596 C C . LEU B 1 24 ? -8.797 15.828 7.43 1 97.69 24 LEU B C 1
ATOM 1598 O O . LEU B 1 24 ? -8.633 16.25 6.281 1 97.69 24 LEU B O 1
ATOM 1602 N N . ILE B 1 25 ? -9.102 14.539 7.672 1 98 25 ILE B N 1
ATOM 1603 C CA . ILE B 1 25 ? -9.422 13.641 6.562 1 98 25 ILE B CA 1
ATOM 1604 C C . ILE B 1 25 ? -10.648 14.164 5.816 1 98 25 ILE B C 1
ATOM 1606 O O . ILE B 1 25 ? -10.664 14.18 4.582 1 98 25 ILE B O 1
ATOM 1610 N N . LYS B 1 26 ? -11.641 14.578 6.547 1 97.31 26 LYS B N 1
ATOM 1611 C CA . LYS B 1 26 ? -12.82 15.188 5.926 1 97.31 26 LYS B CA 1
ATOM 1612 C C . LYS B 1 26 ? -12.445 16.438 5.145 1 97.31 26 LYS B C 1
ATOM 1614 O O . LYS B 1 26 ? -12.953 16.672 4.047 1 97.31 26 LYS B O 1
ATOM 1619 N N . GLY B 1 27 ? -11.617 17.297 5.738 1 96.31 27 GLY B N 1
ATOM 1620 C CA . GLY B 1 27 ? -11.117 18.469 5.035 1 96.31 27 GLY B CA 1
ATOM 1621 C C . GLY B 1 27 ? -10.422 18.141 3.729 1 96.31 27 GLY B C 1
ATOM 1622 O O . GLY B 1 27 ? -10.609 18.828 2.725 1 96.31 27 GLY B O 1
ATOM 1623 N N . LEU B 1 28 ? -9.625 17.062 3.738 1 96.06 28 LEU B N 1
ATOM 1624 C CA . LEU B 1 28 ? -8.961 16.594 2.525 1 96.06 28 LEU B CA 1
ATOM 1625 C C . LEU B 1 28 ? -9.992 16.156 1.486 1 96.06 28 LEU B C 1
ATOM 1627 O O . LEU B 1 28 ? -9.875 16.5 0.308 1 96.06 28 LEU B O 1
ATOM 1631 N N . ALA B 1 29 ? -10.938 15.375 1.916 1 96.12 29 ALA B N 1
ATOM 1632 C CA . ALA B 1 29 ? -12 14.93 1.014 1 96.12 29 ALA B CA 1
ATOM 1633 C C . ALA B 1 29 ? -12.711 16.125 0.378 1 96.12 29 ALA B C 1
ATOM 1635 O O . ALA B 1 29 ? -13.023 16.109 -0.815 1 96.12 29 ALA B O 1
ATOM 1636 N N . GLU B 1 30 ? -13 17.125 1.175 1 95.88 30 GLU B N 1
ATOM 1637 C CA . GLU B 1 30 ? -13.641 18.328 0.667 1 95.88 30 GLU B CA 1
ATOM 1638 C C . GLU B 1 30 ? -12.75 19.031 -0.351 1 95.88 30 GLU B C 1
ATOM 1640 O O . GLU B 1 30 ? -13.219 19.453 -1.409 1 95.88 30 GLU B O 1
ATOM 1645 N N . TYR B 1 31 ? -11.531 19.172 0.008 1 92.5 31 TYR B N 1
ATOM 1646 C CA . TYR B 1 31 ? -10.555 19.812 -0.876 1 92.5 31 TYR B CA 1
ATOM 1647 C C . TYR B 1 31 ? -10.5 19.094 -2.223 1 92.5 31 TYR B C 1
ATOM 1649 O O . TYR B 1 31 ? -10.359 19.734 -3.266 1 92.5 31 TYR B O 1
ATOM 1657 N N . LEU B 1 32 ? -10.664 17.734 -2.207 1 90.31 32 LEU B N 1
ATOM 1658 C CA . LEU B 1 32 ? -10.562 16.922 -3.414 1 90.31 32 LEU B CA 1
ATOM 1659 C C . LEU B 1 32 ? -11.922 16.781 -4.086 1 90.31 32 LEU B C 1
ATOM 1661 O O . LEU B 1 32 ? -12.031 16.172 -5.156 1 90.31 32 LEU B O 1
ATOM 1665 N N . GLY B 1 33 ? -12.953 17.297 -3.521 1 91.75 33 GLY B N 1
ATOM 1666 C CA . GLY B 1 33 ? -14.305 17.141 -4.043 1 91.75 33 GLY B CA 1
ATOM 1667 C C . GLY B 1 33 ? -14.828 15.719 -3.93 1 91.75 33 GLY B C 1
ATOM 1668 O O . GLY B 1 33 ? -15.562 15.25 -4.809 1 91.75 33 GLY B O 1
ATOM 1669 N N . GLU B 1 34 ? -14.375 15.008 -2.857 1 92.88 34 GLU B N 1
ATOM 1670 C CA . GLU B 1 34 ? -14.703 13.594 -2.711 1 92.88 34 GLU B CA 1
ATOM 1671 C C . GLU B 1 34 ? -15.406 13.328 -1.38 1 92.88 34 GLU B C 1
ATOM 1673 O O . GLU B 1 34 ? -15.266 12.242 -0.808 1 92.88 34 GLU B O 1
ATOM 1678 N N . THR B 1 35 ? -16.125 14.219 -0.839 1 93.56 35 THR B N 1
ATOM 1679 C CA . THR B 1 35 ? -16.75 14.094 0.473 1 93.56 35 THR B CA 1
ATOM 1680 C C . THR B 1 35 ? -17.75 12.945 0.485 1 93.56 35 THR B C 1
ATOM 1682 O O . THR B 1 35 ? -17.859 12.219 1.478 1 93.56 35 THR B O 1
ATOM 1685 N N . ASP B 1 36 ? -18.438 12.727 -0.595 1 93.06 36 ASP B N 1
ATOM 1686 C CA . ASP B 1 36 ? -19.484 11.711 -0.681 1 93.06 36 ASP B CA 1
ATOM 1687 C C . ASP B 1 36 ? -18.891 10.305 -0.686 1 93.06 36 ASP B C 1
ATOM 1689 O O . ASP B 1 36 ? -19.594 9.32 -0.489 1 93.06 36 ASP B O 1
ATOM 1693 N N . ARG B 1 37 ? -17.641 10.227 -0.828 1 91.62 37 ARG B N 1
ATOM 1694 C CA . ARG B 1 37 ? -16.984 8.922 -0.932 1 91.62 37 ARG B CA 1
ATOM 1695 C C . ARG B 1 37 ? -16.469 8.461 0.425 1 91.62 37 ARG B C 1
ATOM 1697 O O . ARG B 1 37 ? -15.992 7.332 0.561 1 91.62 37 ARG B O 1
ATOM 1704 N N . LEU B 1 38 ? -16.484 9.336 1.407 1 94.31 38 LEU B N 1
ATOM 1705 C CA . LEU B 1 38 ? -15.992 8.992 2.736 1 94.31 38 LEU B CA 1
ATOM 1706 C C . LEU B 1 38 ? -16.953 8.039 3.443 1 94.31 38 LEU B C 1
ATOM 1708 O O . LEU B 1 38 ? -18.109 8.383 3.697 1 94.31 38 LEU B O 1
ATOM 1712 N N . LYS B 1 39 ? -16.453 6.848 3.77 1 94.69 39 LYS B N 1
ATOM 1713 C CA . LYS B 1 39 ? -17.328 5.832 4.359 1 94.69 39 LYS B CA 1
ATOM 1714 C C . LYS B 1 39 ? -16.922 5.543 5.805 1 94.69 39 LYS B C 1
ATOM 1716 O O . LYS B 1 39 ? -17.688 4.934 6.551 1 94.69 39 LYS B O 1
ATOM 1721 N N . ILE B 1 40 ? -15.727 5.996 6.195 1 93.31 40 ILE B N 1
ATOM 1722 C CA . ILE B 1 40 ? -15.289 5.645 7.543 1 93.31 40 ILE B CA 1
ATOM 1723 C C . ILE B 1 40 ? -15.266 6.898 8.422 1 93.31 40 ILE B C 1
ATOM 1725 O O . ILE B 1 40 ? -15.211 8.016 7.906 1 93.31 40 ILE B O 1
ATOM 1729 N N . GLY B 1 41 ? -15.352 6.688 9.742 1 95.44 41 GLY B N 1
ATOM 1730 C CA . GLY B 1 41 ? -15.344 7.758 10.727 1 95.44 41 GLY B CA 1
ATOM 1731 C C . GLY B 1 41 ? -14.422 7.492 11.898 1 95.44 41 GLY B C 1
ATOM 1732 O O . GLY B 1 41 ? -13.445 6.75 11.766 1 95.44 41 GLY B O 1
ATOM 1733 N N . GLU B 1 42 ? -14.688 8.172 12.969 1 97.5 42 GLU B N 1
ATOM 1734 C CA . GLU B 1 42 ? -13.812 8.133 14.133 1 97.5 42 GLU B CA 1
ATOM 1735 C C . GLU B 1 42 ? -13.695 6.711 14.688 1 97.5 42 GLU B C 1
ATOM 1737 O O . GLU B 1 42 ? -12.617 6.297 15.133 1 97.5 42 GLU B O 1
ATOM 1742 N N . ALA B 1 43 ? -14.797 6.012 14.672 1 97.19 43 ALA B N 1
ATOM 1743 C CA . ALA B 1 43 ? -14.797 4.664 15.242 1 97.19 43 ALA B CA 1
ATOM 1744 C C . ALA B 1 43 ? -13.852 3.746 14.469 1 97.19 43 ALA B C 1
ATOM 1746 O O . ALA B 1 43 ? -13.055 3.02 15.062 1 97.19 43 ALA B O 1
ATOM 1747 N N . GLU B 1 44 ? -13.977 3.766 13.18 1 96.62 44 GLU B N 1
ATOM 1748 C CA . GLU B 1 44 ? -13.109 2.949 12.328 1 96.62 44 GLU B CA 1
ATOM 1749 C C . GLU B 1 44 ? -11.656 3.373 12.461 1 96.62 44 GLU B C 1
ATOM 1751 O O . GLU B 1 44 ? -10.758 2.527 12.539 1 96.62 44 GLU B O 1
ATOM 1756 N N . LEU B 1 45 ? -11.445 4.695 12.5 1 97.94 45 LEU B N 1
ATOM 1757 C CA . LEU B 1 45 ? -10.086 5.211 12.633 1 97.94 45 LEU B CA 1
ATOM 1758 C C . LEU B 1 45 ? -9.461 4.766 13.953 1 97.94 45 LEU B C 1
ATOM 1760 O O . LEU B 1 45 ? -8.289 4.398 13.992 1 97.94 45 LEU B O 1
ATOM 1764 N N . THR B 1 46 ? -10.234 4.824 14.984 1 97.88 46 THR B N 1
ATOM 1765 C CA . THR B 1 46 ? -9.742 4.395 16.297 1 97.88 46 THR B CA 1
ATOM 1766 C C . THR B 1 46 ? -9.383 2.912 16.266 1 97.88 46 THR B C 1
ATOM 1768 O O . THR B 1 46 ? -8.297 2.527 16.703 1 97.88 46 THR B O 1
ATOM 1771 N N . ARG B 1 47 ? -10.211 2.104 15.75 1 96.5 47 ARG B N 1
ATOM 1772 C CA . ARG B 1 47 ? -10.023 0.658 15.703 1 96.5 47 ARG B CA 1
ATOM 1773 C C . ARG B 1 47 ? -8.812 0.29 14.844 1 96.5 47 ARG B C 1
ATOM 1775 O O . ARG B 1 47 ? -7.98 -0.52 15.258 1 96.5 47 ARG B O 1
ATOM 1782 N N . ASP B 1 48 ? -8.742 0.944 13.734 1 97 48 ASP B N 1
ATOM 1783 C CA . ASP B 1 48 ? -7.789 0.507 12.719 1 97 48 ASP B CA 1
ATOM 1784 C C . ASP B 1 48 ? -6.426 1.162 12.922 1 97 48 ASP B C 1
ATOM 1786 O O . ASP B 1 48 ? -5.41 0.65 12.453 1 97 48 ASP B O 1
ATOM 1790 N N . GLY B 1 49 ? -6.422 2.268 13.555 1 97.62 49 GLY B N 1
ATOM 1791 C CA . GLY B 1 49 ? -5.172 3.004 13.672 1 97.62 49 GLY B CA 1
ATOM 1792 C C . GLY B 1 49 ? -4.578 2.957 15.062 1 97.62 49 GLY B C 1
ATOM 1793 O O . GLY B 1 49 ? -3.385 3.197 15.25 1 97.62 49 GLY B O 1
ATOM 1794 N N . PHE B 1 50 ? -5.371 2.635 16.062 1 97.5 50 PHE B N 1
ATOM 1795 C CA . PHE B 1 50 ? -4.891 2.779 17.438 1 97.5 50 PHE B CA 1
ATOM 1796 C C . PHE B 1 50 ? -5.277 1.566 18.266 1 97.5 50 PHE B C 1
ATOM 1798 O O . PHE B 1 50 ? -5.352 1.653 19.5 1 97.5 50 PHE B O 1
ATOM 1805 N N . GLY B 1 51 ? -5.594 0.499 17.609 1 93.44 51 GLY B N 1
ATOM 1806 C CA . GLY B 1 51 ? -5.797 -0.778 18.281 1 93.44 51 GLY B CA 1
ATOM 1807 C C . GLY B 1 51 ? -4.516 -1.566 18.469 1 93.44 51 GLY B C 1
ATOM 1808 O O . GLY B 1 51 ? -3.42 -1.008 18.375 1 93.44 51 GLY B O 1
ATOM 1809 N N . GLU B 1 52 ? -4.543 -2.877 18.734 1 90.75 52 GLU B N 1
ATOM 1810 C CA . GLU B 1 52 ? -3.406 -3.748 19.016 1 90.75 52 GLU B CA 1
ATOM 1811 C C . GLU B 1 52 ? -2.561 -3.967 17.766 1 90.75 52 GLU B C 1
ATOM 1813 O O . GLU B 1 52 ? -1.337 -4.09 17.844 1 90.75 52 GLU B O 1
ATOM 1818 N N . ARG B 1 53 ? -3.199 -4.062 16.625 1 89.5 53 ARG B N 1
ATOM 1819 C CA . ARG B 1 53 ? -2.525 -4.242 15.344 1 89.5 53 ARG B CA 1
ATOM 1820 C C . ARG B 1 53 ? -2.934 -3.154 14.359 1 89.5 53 ARG B C 1
ATOM 1822 O O . ARG B 1 53 ? -3.789 -3.377 13.5 1 89.5 53 ARG B O 1
ATOM 1829 N N . PRO B 1 54 ? -2.287 -2.051 14.523 1 95.62 54 PRO B N 1
ATOM 1830 C CA . PRO B 1 54 ? -2.705 -0.926 13.68 1 95.62 54 PRO B CA 1
ATOM 1831 C C . PRO B 1 54 ? -2.479 -1.186 12.195 1 95.62 54 PRO B C 1
ATOM 1833 O O . PRO B 1 54 ? -1.456 -1.761 11.812 1 95.62 54 PRO B O 1
ATOM 1836 N N . LEU B 1 55 ? -3.445 -0.789 11.398 1 96.19 55 LEU B N 1
ATOM 1837 C CA . LEU B 1 55 ? -3.365 -0.912 9.945 1 96.19 55 LEU B CA 1
ATOM 1838 C C . LEU B 1 55 ? -2.713 0.322 9.336 1 96.19 55 LEU B C 1
ATOM 1840 O O . LEU B 1 55 ? -2.277 0.29 8.18 1 96.19 55 LEU B O 1
ATOM 1844 N N . PHE B 1 56 ? -2.736 1.34 10.109 1 98.06 56 PHE B N 1
ATOM 1845 C CA . PHE B 1 56 ? -2.057 2.557 9.68 1 98.06 56 PHE B CA 1
ATOM 1846 C C . PHE B 1 56 ? -1.457 3.291 10.875 1 98.06 56 PHE B C 1
ATOM 1848 O O . PHE B 1 56 ? -1.762 2.969 12.023 1 98.06 56 PHE B O 1
ATOM 1855 N N . HIS B 1 57 ? -0.544 4.184 10.555 1 98.44 57 HIS B N 1
ATOM 1856 C CA . HIS B 1 57 ? 0.037 5.129 11.5 1 98.44 57 HIS B CA 1
ATOM 1857 C C . HIS B 1 57 ? -0.219 6.566 11.07 1 98.44 57 HIS B C 1
ATOM 1859 O O . HIS B 1 57 ? -0.61 6.816 9.93 1 98.44 57 HIS B O 1
ATOM 1865 N N . CYS B 1 58 ? -0.049 7.441 12.008 1 98.75 58 CYS B N 1
ATOM 1866 C CA . CYS B 1 58 ? -0.355 8.836 11.711 1 98.75 58 CYS B CA 1
ATOM 1867 C C . CYS B 1 58 ? 0.614 9.773 12.422 1 98.75 58 CYS B C 1
ATOM 1869 O O . CYS B 1 58 ? 0.924 9.578 13.594 1 98.75 58 CYS B O 1
ATOM 1871 N N . LEU B 1 59 ? 1.188 10.711 11.688 1 98.75 59 LEU B N 1
ATOM 1872 C CA . LEU B 1 59 ? 1.855 11.883 12.258 1 98.75 59 LEU B CA 1
ATOM 1873 C C . LEU B 1 59 ? 0.928 13.094 12.258 1 98.75 59 LEU B C 1
ATOM 1875 O O . LEU B 1 59 ? 0.151 13.281 11.32 1 98.75 59 LEU B O 1
ATOM 1879 N N . VAL B 1 60 ? 1.039 13.898 13.297 1 98.31 60 VAL B N 1
ATOM 1880 C CA . VAL B 1 60 ? 0.264 15.133 13.367 1 98.31 60 VAL B CA 1
ATOM 1881 C C . VAL B 1 60 ? 1.2 16.328 13.586 1 98.31 60 VAL B C 1
ATOM 1883 O O . VAL B 1 60 ? 2.215 16.203 14.273 1 98.31 60 VAL B O 1
ATOM 1886 N N . ALA B 1 61 ? 0.91 17.359 12.906 1 97.62 61 ALA B N 1
ATOM 1887 C CA . ALA B 1 61 ? 1.517 18.656 13.211 1 97.62 61 ALA B CA 1
ATOM 1888 C C . ALA B 1 61 ? 0.637 19.469 14.164 1 97.62 61 ALA B C 1
ATOM 1890 O O . ALA B 1 61 ? -0.427 19.953 13.773 1 97.62 61 ALA B O 1
ATOM 1891 N N . GLU B 1 62 ? 1.116 19.625 15.336 1 95.94 62 GLU B N 1
ATOM 1892 C CA . GLU B 1 62 ? 0.358 20.312 16.391 1 95.94 62 GLU B CA 1
ATOM 1893 C C . GLU B 1 62 ? 0.829 21.75 16.562 1 95.94 62 GLU B C 1
ATOM 1895 O O . GLU B 1 62 ? 2.031 22 16.641 1 95.94 62 GLU B O 1
ATOM 1900 N N . GLU B 1 63 ? -0.14 22.594 16.625 1 92.62 63 GLU B N 1
ATOM 1901 C CA . GLU B 1 63 ? 0.181 24 16.859 1 92.62 63 GLU B CA 1
ATOM 1902 C C . GLU B 1 63 ? 0.656 24.219 18.297 1 92.62 63 GLU B C 1
ATOM 1904 O O . GLU B 1 63 ? 0.037 23.734 19.25 1 92.62 63 GLU B O 1
ATOM 1909 N N . LEU B 1 64 ? 1.794 24.859 18.5 1 87.31 64 LEU B N 1
ATOM 1910 C CA . LEU B 1 64 ? 2.357 25.125 19.828 1 87.31 64 LEU B CA 1
ATOM 1911 C C . LEU B 1 64 ? 1.834 26.453 20.391 1 87.31 64 LEU B C 1
ATOM 1913 O O . LEU B 1 64 ? 1.649 26.594 21.594 1 87.31 64 LEU B O 1
ATOM 1917 N N . VAL B 1 65 ? 1.678 27.5 19.531 1 75.75 65 VAL B N 1
ATOM 1918 C CA . VAL B 1 65 ? 1.198 28.812 19.953 1 75.75 65 VAL B CA 1
ATOM 1919 C C . VAL B 1 65 ? -0.115 29.141 19.25 1 75.75 65 VAL B C 1
ATOM 1921 O O . VAL B 1 65 ? -0.197 29.078 18.016 1 75.75 65 VAL B O 1
ATOM 1924 N N . PRO B 1 66 ? -1.229 29.219 20.062 1 65.12 66 PRO B N 1
ATOM 1925 C CA . PRO B 1 66 ? -2.502 29.5 19.391 1 65.12 66 PRO B CA 1
ATOM 1926 C C . PRO B 1 66 ? -2.461 30.797 18.578 1 65.12 66 PRO B C 1
ATOM 1928 O O . PRO B 1 66 ? -1.842 31.766 18.984 1 65.12 66 PRO B O 1
ATOM 1931 N N . ARG B 1 67 ? -2.572 30.844 17.297 1 59.53 67 ARG B N 1
ATOM 1932 C CA . ARG B 1 67 ? -2.557 32.031 16.453 1 59.53 67 ARG B CA 1
ATOM 1933 C C . ARG B 1 67 ? -3.674 33 16.844 1 59.53 67 ARG B C 1
ATOM 1935 O O . ARG B 1 67 ? -3.613 34.188 16.516 1 59.53 67 ARG B O 1
ATOM 1942 N N . ILE B 1 68 ? -4.91 32.438 17.078 1 55.81 68 ILE B N 1
ATOM 1943 C CA . ILE B 1 68 ? -6.004 33.344 17.438 1 55.81 68 ILE B CA 1
ATOM 1944 C C . ILE B 1 68 ? -6.277 33.281 18.938 1 55.81 68 ILE B C 1
ATOM 1946 O O . ILE B 1 68 ? -6.406 32.188 19.484 1 55.81 68 ILE B O 1
ATOM 1950 N N . PRO B 1 69 ? -6 34.406 19.578 1 51.59 69 PRO B N 1
ATOM 1951 C CA . PRO B 1 69 ? -6.391 34.469 20.984 1 51.59 69 PRO B CA 1
ATOM 1952 C C . PRO B 1 69 ? -7.75 33.844 21.266 1 51.59 69 PRO B C 1
ATOM 1954 O O . PRO B 1 69 ? -8.719 34.125 20.547 1 51.59 69 PRO B O 1
ATOM 1957 N N . VAL B 1 70 ? -7.777 32.562 21.422 1 53.09 70 VAL B N 1
ATOM 1958 C CA . VAL B 1 70 ? -9.078 31.969 21.734 1 53.09 70 VAL B CA 1
ATOM 1959 C C . VAL B 1 70 ? -9.594 32.562 23.062 1 53.09 70 VAL B C 1
ATOM 1961 O O . VAL B 1 70 ? -8.797 32.875 23.938 1 53.09 70 VAL B O 1
ATOM 1964 N N . ASP B 1 71 ? -10.742 33.125 22.984 1 49.41 71 ASP B N 1
ATOM 1965 C CA . ASP B 1 71 ? -11.391 33.562 24.219 1 49.41 71 ASP B CA 1
ATOM 1966 C C . ASP B 1 71 ? -11.18 32.531 25.328 1 49.41 71 ASP B C 1
ATOM 1968 O O . ASP B 1 71 ? -11.078 31.328 25.062 1 49.41 71 ASP B O 1
ATOM 1972 N N . GLU B 1 72 ? -10.594 33 26.406 1 48.56 72 GLU B N 1
ATOM 1973 C CA . GLU B 1 72 ? -10.32 32.25 27.641 1 48.56 72 GLU B CA 1
ATOM 1974 C C . GLU B 1 72 ? -11.312 31.094 27.812 1 48.56 72 GLU B C 1
ATOM 1976 O O . GLU B 1 72 ? -11.016 30.109 28.5 1 48.56 72 GLU B O 1
ATOM 1981 N N . GLN B 1 73 ? -12.57 31.312 27.531 1 48.59 73 GLN B N 1
ATOM 1982 C CA . GLN B 1 73 ? -13.648 30.391 27.828 1 48.59 73 GLN B CA 1
ATOM 1983 C C . GLN B 1 73 ? -13.625 29.188 26.875 1 48.59 73 GLN B C 1
ATOM 1985 O O . GLN B 1 73 ? -14.289 28.188 27.109 1 48.59 73 GLN B O 1
ATOM 1990 N N . GLU B 1 74 ? -13.156 29.328 25.656 1 48.62 74 GLU B N 1
ATOM 1991 C CA . GLU B 1 74 ? -13.141 28.156 24.781 1 48.62 74 GLU B CA 1
ATOM 1992 C C . GLU B 1 74 ? -11.922 27.281 25.047 1 48.62 74 GLU B C 1
ATOM 1994 O O . GLU B 1 74 ? -10.844 27.531 24.5 1 48.62 74 GLU B O 1
ATOM 1999 N N . GLN B 1 75 ? -11.617 27 26.203 1 46.88 75 GLN B N 1
ATOM 2000 C CA . GLN B 1 75 ? -10.68 25.953 26.609 1 46.88 75 GLN B CA 1
ATOM 2001 C C . GLN B 1 75 ? -10.633 24.828 25.609 1 46.88 75 GLN B C 1
ATOM 2003 O O . GLN B 1 75 ? -11.508 23.953 25.594 1 46.88 75 GLN B O 1
ATOM 2008 N N . ARG B 1 76 ? -10.148 25.109 24.375 1 52.09 76 ARG B N 1
ATOM 2009 C CA . ARG B 1 76 ? -10.031 23.938 23.5 1 52.09 76 ARG B CA 1
ATOM 2010 C C . ARG B 1 76 ? -9.188 22.859 24.172 1 52.09 76 ARG B C 1
ATOM 2012 O O . ARG B 1 76 ? -8.078 23.125 24.625 1 52.09 76 ARG B O 1
ATOM 2019 N N . ASN B 1 77 ? -9.711 21.953 24.766 1 53 77 ASN B N 1
ATOM 2020 C CA . ASN B 1 77 ? -9.078 20.812 25.422 1 53 77 ASN B CA 1
ATOM 2021 C C . ASN B 1 77 ? -7.984 20.203 24.547 1 53 77 ASN B C 1
ATOM 2023 O O . ASN B 1 77 ? -7.16 19.422 25.031 1 53 77 ASN B O 1
ATOM 2027 N N . SER B 1 78 ? -8.008 20.359 23.266 1 60.22 78 SER B N 1
ATOM 2028 C CA . SER B 1 78 ? -6.934 19.766 22.469 1 60.22 78 SER B CA 1
ATOM 2029 C C . SER B 1 78 ? -6.293 20.781 21.547 1 60.22 78 SER B C 1
ATOM 2031 O O . SER B 1 78 ? -6.953 21.734 21.094 1 60.22 78 SER B O 1
ATOM 2033 N N . LYS B 1 79 ? -4.93 21 21.547 1 75.19 79 LYS B N 1
ATOM 2034 C CA . LYS B 1 79 ? -4.172 21.844 20.641 1 75.19 79 LYS B CA 1
ATOM 2035 C C . LYS B 1 79 ? -4.539 21.562 19.188 1 75.19 79 LYS B C 1
ATOM 2037 O O . LYS B 1 79 ? -4.734 20.406 18.797 1 75.19 79 LYS B O 1
ATOM 2042 N N . PRO B 1 80 ? -4.746 22.594 18.484 1 88.94 80 PRO B N 1
ATOM 2043 C CA . PRO B 1 80 ? -5.172 22.438 17.094 1 88.94 80 PRO B CA 1
ATOM 2044 C C . PRO B 1 80 ? -4.16 21.656 16.266 1 88.94 80 PRO B C 1
ATOM 2046 O O . PRO B 1 80 ? -2.951 21.828 16.422 1 88.94 80 PRO B O 1
ATOM 2049 N N . ILE B 1 81 ? -4.617 20.672 15.57 1 95.19 81 ILE B N 1
ATOM 2050 C CA . ILE B 1 81 ? -3.801 19.938 14.602 1 95.19 81 ILE B CA 1
ATOM 2051 C C . ILE B 1 81 ? -3.869 20.641 13.242 1 95.19 81 ILE B C 1
ATOM 2053 O O . ILE B 1 81 ? -4.953 20.812 12.688 1 95.19 81 ILE B O 1
ATOM 2057 N N . LEU B 1 82 ? -2.713 20.984 12.758 1 96.44 82 LEU B N 1
ATOM 2058 C CA . LEU B 1 82 ? -2.615 21.797 11.539 1 96.44 82 LEU B CA 1
ATOM 2059 C C . LEU B 1 82 ? -2.424 20.891 10.312 1 96.44 82 LEU B C 1
ATOM 2061 O O . LEU B 1 82 ? -2.672 21.328 9.188 1 96.44 82 LEU B O 1
ATOM 2065 N N . GLY B 1 83 ? -1.932 19.734 10.484 1 98.06 83 GLY B N 1
ATOM 2066 C CA . GLY B 1 83 ? -1.649 18.812 9.406 1 98.06 83 GLY B CA 1
ATOM 2067 C C . GLY B 1 83 ? -1.528 17.375 9.867 1 98.06 83 GLY B C 1
ATOM 2068 O O . GLY B 1 83 ? -1.316 17.109 11.055 1 98.06 83 GLY B O 1
ATOM 2069 N N . ILE B 1 84 ? -1.699 16.5 8.898 1 98.62 84 ILE B N 1
ATOM 2070 C CA . ILE B 1 84 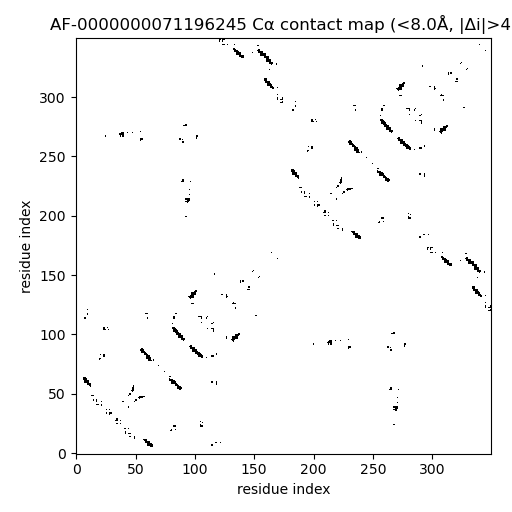? -1.59 15.07 9.203 1 98.62 84 ILE B CA 1
ATOM 2071 C C . ILE B 1 84 ? -0.888 14.352 8.055 1 98.62 84 ILE B C 1
ATOM 2073 O O . ILE B 1 84 ? -0.902 14.828 6.918 1 98.62 84 ILE B O 1
ATOM 2077 N N . ALA B 1 85 ? -0.262 13.273 8.383 1 98.75 85 ALA B N 1
ATOM 2078 C CA . ALA B 1 85 ? 0.198 12.266 7.434 1 98.75 85 ALA B CA 1
ATOM 2079 C C . ALA B 1 85 ? -0.237 10.867 7.863 1 98.75 85 ALA B C 1
ATOM 2081 O O . ALA B 1 85 ? 0.071 10.43 8.977 1 98.75 85 ALA B O 1
ATOM 2082 N N . ILE B 1 86 ? -0.992 10.242 7.047 1 98.75 86 ILE B N 1
ATOM 2083 C CA . ILE B 1 86 ? -1.395 8.859 7.277 1 98.75 86 ILE B CA 1
ATOM 2084 C C . ILE B 1 86 ? -0.538 7.922 6.426 1 98.75 86 ILE B C 1
ATOM 2086 O O . ILE B 1 86 ? -0.426 8.102 5.211 1 98.75 86 ILE B O 1
ATOM 2090 N N . TYR B 1 87 ? 0.077 6.914 7.129 1 98.56 87 TYR B N 1
ATOM 2091 C CA . TYR B 1 87 ? 1.008 6.047 6.414 1 98.56 87 TYR B CA 1
ATOM 2092 C C . TYR B 1 87 ? 0.96 4.625 6.965 1 98.56 87 TYR B C 1
ATOM 2094 O O . TYR B 1 87 ? 0.399 4.387 8.039 1 98.56 87 TYR B O 1
ATOM 2102 N N . PHE B 1 88 ? 1.476 3.705 6.234 1 98.19 88 PHE B N 1
ATOM 2103 C CA . PHE B 1 88 ? 1.633 2.316 6.652 1 98.19 88 PHE B CA 1
ATOM 2104 C C . PHE B 1 88 ? 2.816 1.669 5.941 1 98.19 88 PHE B C 1
ATOM 2106 O O . PHE B 1 88 ? 3.398 2.26 5.027 1 98.19 88 PHE B O 1
ATOM 2113 N N . PHE B 1 89 ? 3.213 0.541 6.441 1 96.81 89 PHE B N 1
ATOM 2114 C CA . PHE B 1 89 ? 4.34 -0.18 5.867 1 96.81 89 PHE B CA 1
ATOM 2115 C C . PHE B 1 89 ? 3.861 -1.233 4.875 1 96.81 89 PHE B C 1
ATOM 2117 O O . PHE B 1 89 ? 2.881 -1.935 5.129 1 96.81 89 PHE B O 1
ATOM 2124 N N . THR B 1 90 ? 4.473 -1.244 3.74 1 96.75 90 THR B N 1
ATOM 2125 C CA . THR B 1 90 ? 4.203 -2.225 2.693 1 96.75 90 THR B CA 1
ATOM 2126 C C . THR B 1 90 ? 5.488 -2.93 2.268 1 96.75 90 THR B C 1
ATOM 2128 O O . THR B 1 90 ? 6.488 -2.893 2.982 1 96.75 90 THR B O 1
ATOM 2131 N N . TYR B 1 91 ? 5.359 -3.641 1.096 1 97.56 91 TYR B N 1
ATOM 2132 C CA . TYR B 1 91 ? 6.5 -4.477 0.737 1 97.56 91 TYR B CA 1
ATOM 2133 C C . TYR B 1 91 ? 6.73 -4.469 -0.769 1 97.56 91 TYR B C 1
ATOM 2135 O O . TYR B 1 91 ? 5.781 -4.562 -1.549 1 97.56 91 TYR B O 1
ATOM 2143 N N . SER B 1 92 ? 7.914 -4.312 -1.144 1 95.94 92 SER B N 1
ATOM 2144 C CA . SER B 1 92 ? 8.398 -4.496 -2.51 1 95.94 92 SER B CA 1
ATOM 2145 C C . SER B 1 92 ? 9.141 -5.816 -2.66 1 95.94 92 SER B C 1
ATOM 2147 O O . SER B 1 92 ? 10.102 -6.082 -1.933 1 95.94 92 SER B O 1
ATOM 2149 N N . THR B 1 93 ? 8.688 -6.613 -3.574 1 96.5 93 THR B N 1
ATOM 2150 C CA . THR B 1 93 ? 9.398 -7.867 -3.814 1 96.5 93 THR B CA 1
ATOM 2151 C C . THR B 1 93 ? 10.727 -7.609 -4.508 1 96.5 93 THR B C 1
ATOM 2153 O O . THR B 1 93 ? 11.539 -8.523 -4.668 1 96.5 93 THR B O 1
ATOM 2156 N N . TRP B 1 94 ? 11.055 -6.395 -4.91 1 95.25 94 TRP B N 1
ATOM 2157 C CA . TRP B 1 94 ? 12.336 -6.012 -5.484 1 95.25 94 TRP B CA 1
ATOM 2158 C C . TRP B 1 94 ? 13.281 -5.488 -4.402 1 95.25 94 TRP B C 1
ATOM 2160 O O . TRP B 1 94 ? 14.484 -5.762 -4.434 1 95.25 94 TRP B O 1
ATOM 2170 N N . GLU B 1 95 ? 12.672 -4.691 -3.4 1 95.38 95 GLU B N 1
ATOM 2171 C CA . GLU B 1 95 ? 13.57 -3.881 -2.582 1 95.38 95 GLU B CA 1
ATOM 2172 C C . GLU B 1 95 ? 13.273 -4.062 -1.096 1 95.38 95 GLU B C 1
ATOM 2174 O O . GLU B 1 95 ? 13.984 -3.514 -0.246 1 95.38 95 GLU B O 1
ATOM 2179 N N . GLY B 1 96 ? 12.227 -4.809 -0.8 1 95.62 96 GLY B N 1
ATOM 2180 C CA . GLY B 1 96 ? 11.922 -5.047 0.603 1 95.62 96 GLY B CA 1
ATOM 2181 C C . GLY B 1 96 ? 10.906 -4.074 1.171 1 95.62 96 GLY B C 1
ATOM 2182 O O . GLY B 1 96 ? 10.031 -3.598 0.452 1 95.62 96 GLY B O 1
ATOM 2183 N N . SER B 1 97 ? 11.047 -3.781 2.467 1 95.94 97 SER B N 1
ATOM 2184 C CA . SER B 1 97 ? 10.07 -2.973 3.188 1 95.94 97 SER B CA 1
ATOM 2185 C C . SER B 1 97 ? 10.023 -1.546 2.65 1 95.94 97 SER B C 1
ATOM 2187 O O . SER B 1 97 ? 11.062 -0.98 2.301 1 95.94 97 SER B O 1
ATOM 2189 N N . MET B 1 98 ? 8.844 -0.982 2.604 1 95.94 98 MET B N 1
ATOM 2190 C CA . MET B 1 98 ? 8.641 0.396 2.164 1 95.94 98 MET B CA 1
ATOM 2191 C C . MET B 1 98 ? 7.602 1.098 3.035 1 95.94 98 MET B C 1
ATOM 2193 O O . MET B 1 98 ? 6.758 0.445 3.65 1 95.94 98 MET B O 1
ATOM 2197 N N . LEU B 1 99 ? 7.785 2.396 3.166 1 97.5 99 LEU B N 1
ATOM 2198 C CA . LEU B 1 99 ? 6.77 3.23 3.799 1 97.5 99 LEU B CA 1
ATOM 2199 C C . LEU B 1 99 ? 5.863 3.867 2.754 1 97.5 99 LEU B C 1
ATOM 2201 O O . LEU B 1 99 ? 6.34 4.539 1.836 1 97.5 99 LEU B O 1
ATOM 2205 N N . TYR B 1 100 ? 4.586 3.59 2.871 1 98 100 TYR B N 1
ATOM 2206 C CA . TYR B 1 100 ? 3.615 4.152 1.938 1 98 100 TYR B CA 1
ATOM 2207 C C . TYR B 1 100 ? 2.842 5.297 2.578 1 98 100 TYR B C 1
ATOM 2209 O O . TYR B 1 100 ? 2.219 5.121 3.629 1 98 100 TYR B O 1
ATOM 2217 N N . LEU B 1 101 ? 2.912 6.469 1.959 1 97.94 101 LEU B N 1
ATOM 2218 C CA . LEU B 1 101 ? 2.154 7.633 2.408 1 97.94 101 LEU B CA 1
ATOM 2219 C C . LEU B 1 101 ? 0.783 7.676 1.746 1 97.94 101 LEU B C 1
ATOM 2221 O O . LEU B 1 101 ? 0.68 7.895 0.537 1 97.94 101 LEU B O 1
ATOM 2225 N N . GLU B 1 102 ? -0.281 7.516 2.482 1 97.38 102 GLU B N 1
ATOM 2226 C CA . GLU B 1 102 ? -1.651 7.488 1.979 1 97.38 102 GLU B CA 1
ATOM 2227 C C . GLU B 1 102 ? -2.217 8.898 1.847 1 97.38 102 GLU B C 1
ATOM 2229 O O . GLU B 1 102 ? -2.84 9.234 0.836 1 97.38 102 GLU B O 1
ATOM 2234 N N . ASP B 1 103 ? -2.006 9.68 2.891 1 97.12 103 ASP B N 1
ATOM 2235 C CA . ASP B 1 103 ? -2.523 11.047 2.895 1 97.12 103 ASP B CA 1
ATOM 2236 C C . ASP B 1 103 ? -1.509 12.016 3.498 1 97.12 103 ASP B C 1
ATOM 2238 O O . ASP B 1 103 ? -0.844 11.695 4.484 1 97.12 103 ASP B O 1
ATOM 2242 N N . LEU B 1 104 ? -1.403 13.07 2.902 1 97.38 104 LEU B N 1
ATOM 2243 C CA . LEU B 1 104 ? -0.761 14.266 3.436 1 97.38 104 LEU B CA 1
ATOM 2244 C C . LEU B 1 104 ? -1.664 15.484 3.277 1 97.38 104 LEU B C 1
ATOM 2246 O O . LEU B 1 104 ? -2.057 15.836 2.162 1 97.38 104 LEU B O 1
ATOM 2250 N N . PHE B 1 105 ? -2.037 16.078 4.426 1 97.5 105 PHE B N 1
ATOM 2251 C CA . PHE B 1 105 ? -2.953 17.219 4.355 1 97.5 105 PHE B CA 1
ATOM 2252 C C . PHE B 1 105 ? -2.6 18.266 5.402 1 97.5 105 PHE B C 1
ATOM 2254 O O . PHE B 1 105 ? -2.432 17.938 6.578 1 97.5 105 PHE B O 1
ATOM 2261 N N . VAL B 1 106 ? -2.398 19.406 4.965 1 96.75 106 VAL B N 1
ATOM 2262 C CA . VAL B 1 106 ? -2.23 20.594 5.805 1 96.75 106 VAL B CA 1
ATOM 2263 C C . VAL B 1 106 ? -3.398 21.547 5.586 1 96.75 106 VAL B C 1
ATOM 2265 O O . VAL B 1 106 ? -3.76 21.844 4.445 1 96.75 106 VAL B O 1
ATOM 2268 N N . ILE B 1 107 ? -3.963 21.984 6.668 1 95.5 107 ILE B N 1
ATOM 2269 C CA . ILE B 1 107 ? -5.105 22.891 6.527 1 95.5 107 ILE B CA 1
ATOM 2270 C C . ILE B 1 107 ? -4.703 24.109 5.715 1 95.5 107 ILE B C 1
ATOM 2272 O O . ILE B 1 107 ? -3.572 24.594 5.82 1 95.5 107 ILE B O 1
ATOM 2276 N N . PRO B 1 108 ? -5.641 24.656 4.93 1 93.75 108 PRO B N 1
ATOM 2277 C CA . PRO B 1 108 ? -5.316 25.703 3.957 1 93.75 108 PRO B CA 1
ATOM 2278 C C . PRO B 1 108 ? -4.637 26.906 4.598 1 93.75 108 PRO B C 1
ATOM 2280 O O . PRO B 1 108 ? -3.619 27.391 4.094 1 93.75 108 PRO B O 1
ATOM 2283 N N . PHE B 1 109 ? -5.047 27.406 5.719 1 89.62 109 PHE B N 1
ATOM 2284 C CA . PHE B 1 109 ? -4.543 28.641 6.309 1 89.62 109 PHE B CA 1
ATOM 2285 C C . PHE B 1 109 ? -3.143 28.438 6.871 1 89.62 109 PHE B C 1
ATOM 2287 O O . PHE B 1 109 ? -2.438 29.406 7.16 1 89.62 109 PHE B O 1
ATOM 2294 N N . ALA B 1 110 ? -2.719 27.203 7.035 1 92.31 110 ALA B N 1
ATOM 2295 C CA . ALA B 1 110 ? -1.415 26.906 7.629 1 92.31 110 ALA B CA 1
ATOM 2296 C C . ALA B 1 110 ? -0.396 26.531 6.559 1 92.31 110 ALA B C 1
ATOM 2298 O O . ALA B 1 110 ? 0.75 26.203 6.875 1 92.31 110 ALA B O 1
ATOM 2299 N N . ARG B 1 111 ? -0.787 26.547 5.32 1 93.25 111 ARG B N 1
ATOM 2300 C CA . ARG B 1 111 ? 0.11 26.156 4.238 1 93.25 111 ARG B CA 1
ATOM 2301 C C . ARG B 1 111 ? 1.155 27.25 3.979 1 93.25 111 ARG B C 1
ATOM 2303 O O . ARG B 1 111 ? 0.999 28.391 4.418 1 93.25 111 ARG B O 1
ATOM 2310 N N . GLY B 1 112 ? 2.279 26.812 3.383 1 91.06 112 GLY B N 1
ATOM 2311 C CA . GLY B 1 112 ? 3.35 27.75 3.08 1 91.06 112 GLY B CA 1
ATOM 2312 C C . GLY B 1 112 ? 4.234 28.047 4.273 1 91.06 112 GLY B C 1
ATOM 2313 O O . GLY B 1 112 ? 5.07 28.953 4.223 1 91.06 112 GLY B O 1
ATOM 2314 N N . GLN B 1 113 ? 4.035 27.328 5.324 1 91.94 113 GLN B N 1
ATOM 2315 C CA . GLN B 1 113 ? 4.785 27.594 6.547 1 91.94 113 GLN B CA 1
ATOM 2316 C C . GLN B 1 113 ? 5.793 26.484 6.82 1 91.94 113 GLN B C 1
ATOM 2318 O O . GLN B 1 113 ? 6.391 26.422 7.898 1 91.94 113 GLN B O 1
ATOM 2323 N N . GLY B 1 114 ? 5.922 25.531 5.961 1 94 114 GLY B N 1
ATOM 2324 C CA . GLY B 1 114 ? 6.926 24.484 6.098 1 94 114 GLY B CA 1
ATOM 2325 C C . GLY B 1 114 ? 6.402 23.234 6.777 1 94 114 GLY B C 1
ATOM 2326 O O . GLY B 1 114 ? 7.148 22.281 6.984 1 94 114 GLY B O 1
ATOM 2327 N N . ILE B 1 115 ? 5.168 23.172 7.098 1 95.25 115 ILE B N 1
ATOM 2328 C CA . ILE B 1 115 ? 4.578 22.062 7.836 1 95.25 115 ILE B CA 1
ATOM 2329 C C . ILE B 1 115 ? 4.676 20.781 7.008 1 95.25 115 ILE B C 1
ATOM 2331 O O . ILE B 1 115 ? 5.098 19.734 7.512 1 95.25 115 ILE B O 1
ATOM 2335 N N . GLY B 1 116 ? 4.324 20.891 5.711 1 96 116 GLY B N 1
ATOM 2336 C CA . GLY B 1 116 ? 4.422 19.734 4.836 1 96 116 GLY B CA 1
ATOM 2337 C C . GLY B 1 116 ? 5.82 19.156 4.77 1 96 116 GLY B C 1
ATOM 2338 O O . GLY B 1 116 ? 6 17.938 4.879 1 96 116 GLY B O 1
ATOM 2339 N N . THR B 1 117 ? 6.758 20.016 4.633 1 94.62 117 THR B N 1
ATOM 2340 C CA . THR B 1 117 ? 8.156 19.609 4.562 1 94.62 117 THR B CA 1
ATOM 2341 C C . THR B 1 117 ? 8.594 18.938 5.863 1 94.62 117 THR B C 1
ATOM 2343 O O . THR B 1 117 ? 9.258 17.891 5.84 1 94.62 117 THR B O 1
ATOM 2346 N N . THR B 1 118 ? 8.219 19.516 6.961 1 96.06 118 THR B N 1
ATOM 2347 C CA . THR B 1 118 ? 8.578 18.969 8.266 1 96.06 118 THR B CA 1
ATOM 2348 C C . THR B 1 118 ? 7.969 17.578 8.461 1 96.06 118 THR B C 1
ATOM 2350 O O . THR B 1 118 ? 8.625 16.672 8.977 1 96.06 118 THR B O 1
ATOM 2353 N N . ILE B 1 119 ? 6.738 17.391 8.055 1 97.31 119 ILE B N 1
ATOM 2354 C CA . ILE B 1 119 ? 6.07 16.094 8.148 1 97.31 119 ILE B CA 1
ATOM 2355 C C . ILE B 1 119 ? 6.801 15.07 7.285 1 97.31 119 ILE B C 1
ATOM 2357 O O . ILE B 1 119 ? 7.062 13.953 7.727 1 97.31 119 ILE B O 1
ATOM 2361 N N . MET B 1 120 ? 7.18 15.461 6.051 1 96.62 120 MET B N 1
ATOM 2362 C CA . MET B 1 120 ? 7.863 14.555 5.137 1 96.62 120 MET B CA 1
ATOM 2363 C C . MET B 1 120 ? 9.227 14.156 5.688 1 96.62 120 MET B C 1
ATOM 2365 O O . MET B 1 120 ? 9.648 13.008 5.547 1 96.62 120 MET B O 1
ATOM 2369 N N . LYS B 1 121 ? 9.922 15.055 6.289 1 95.69 121 LYS B N 1
ATOM 2370 C CA . LYS B 1 121 ? 11.203 14.742 6.93 1 95.69 121 LYS B CA 1
ATOM 2371 C C . LYS B 1 121 ? 11.016 13.75 8.07 1 95.69 121 LYS B C 1
ATOM 2373 O O . LYS B 1 121 ? 11.82 12.836 8.242 1 95.69 121 LYS B O 1
ATOM 2378 N N . ALA B 1 122 ? 9.992 13.961 8.844 1 97 122 ALA B N 1
ATOM 2379 C CA . ALA B 1 122 ? 9.695 13.031 9.93 1 97 122 ALA B CA 1
ATOM 2380 C C . ALA B 1 122 ? 9.383 11.641 9.391 1 97 122 ALA B C 1
ATOM 2382 O O . ALA B 1 122 ? 9.805 10.633 9.969 1 97 122 ALA B O 1
ATOM 2383 N N . LEU B 1 123 ? 8.641 11.562 8.266 1 97.56 123 LEU B N 1
ATOM 2384 C CA . LEU B 1 123 ? 8.336 10.281 7.633 1 97.56 123 LEU B CA 1
ATOM 2385 C C . LEU B 1 123 ? 9.602 9.594 7.141 1 97.56 123 LEU B C 1
ATOM 2387 O O . LEU B 1 123 ? 9.742 8.375 7.254 1 97.56 123 LEU B O 1
ATOM 2391 N N . ALA B 1 124 ? 10.469 10.383 6.57 1 95.5 124 ALA B N 1
ATOM 2392 C CA . ALA B 1 124 ? 11.742 9.836 6.113 1 95.5 124 ALA B CA 1
ATOM 2393 C C . ALA B 1 124 ? 12.516 9.203 7.266 1 95.5 124 ALA B C 1
ATOM 2395 O O . ALA B 1 124 ? 13.102 8.133 7.117 1 95.5 124 ALA B O 1
ATOM 2396 N N . LYS B 1 125 ? 12.516 9.852 8.391 1 96.69 125 LYS B N 1
ATOM 2397 C CA . LYS B 1 125 ? 13.18 9.312 9.578 1 96.69 125 LYS B CA 1
ATOM 2398 C C . LYS B 1 125 ? 12.531 8 10.016 1 96.69 125 LYS B C 1
ATOM 2400 O O . LYS B 1 125 ? 13.227 7.031 10.328 1 96.69 125 LYS B O 1
ATOM 2405 N N . VAL B 1 126 ? 11.234 7.973 10.047 1 97.25 126 VAL B N 1
ATOM 2406 C CA . VAL B 1 126 ? 10.508 6.758 10.391 1 97.25 126 VAL B CA 1
ATOM 2407 C C . VAL B 1 126 ? 10.891 5.633 9.438 1 97.25 126 VAL B C 1
ATOM 2409 O O . VAL B 1 126 ? 11.125 4.5 9.859 1 97.25 126 VAL B O 1
ATOM 2412 N N . ALA B 1 127 ? 10.906 5.973 8.117 1 96.5 127 ALA B N 1
ATOM 2413 C CA . ALA B 1 127 ? 11.258 4.98 7.102 1 96.5 127 ALA B CA 1
ATOM 2414 C C . ALA B 1 127 ? 12.648 4.41 7.348 1 96.5 127 ALA B C 1
ATOM 2416 O O . ALA B 1 127 ? 12.844 3.191 7.301 1 96.5 127 ALA B O 1
ATOM 2417 N N . LYS B 1 128 ? 13.578 5.234 7.637 1 94.88 128 LYS B N 1
ATOM 2418 C CA . LYS B 1 128 ? 14.945 4.801 7.895 1 94.88 128 LYS B CA 1
ATOM 2419 C C . LYS B 1 128 ? 15.023 3.939 9.156 1 94.88 128 LYS B C 1
ATOM 2421 O O . LYS B 1 128 ? 15.688 2.9 9.164 1 94.88 128 LYS B O 1
ATOM 2426 N N . GLU B 1 129 ? 14.352 4.367 10.18 1 95.56 129 GLU B N 1
ATOM 2427 C CA . GLU B 1 129 ? 14.359 3.65 11.453 1 95.56 129 GLU B CA 1
ATOM 2428 C C . GLU B 1 129 ? 13.734 2.266 11.312 1 95.56 129 GLU B C 1
ATOM 2430 O O . GLU B 1 129 ? 14.008 1.368 12.109 1 95.56 129 GLU B O 1
ATOM 2435 N N . ASN B 1 130 ? 12.898 2.125 10.32 1 94.31 130 ASN B N 1
ATOM 2436 C CA . ASN B 1 130 ? 12.234 0.846 10.094 1 94.31 130 ASN B CA 1
ATOM 2437 C C . ASN B 1 130 ? 12.844 0.102 8.906 1 94.31 130 ASN B C 1
ATOM 2439 O O . ASN B 1 130 ? 12.219 -0.812 8.359 1 94.31 130 ASN B O 1
ATOM 2443 N N . ASN B 1 131 ? 13.984 0.539 8.375 1 92.69 131 ASN B N 1
ATOM 2444 C CA . ASN B 1 131 ? 14.758 -0.099 7.312 1 92.69 131 ASN B CA 1
ATOM 2445 C C . ASN B 1 131 ? 13.961 -0.188 6.012 1 92.69 131 ASN B C 1
ATOM 2447 O O . ASN B 1 131 ? 14.023 -1.198 5.309 1 92.69 131 ASN B O 1
ATOM 2451 N N . CYS B 1 132 ? 13.148 0.822 5.816 1 95.5 132 CYS B N 1
ATOM 2452 C CA . CYS B 1 132 ? 12.43 0.897 4.551 1 95.5 132 CYS B CA 1
ATOM 2453 C C . CYS B 1 132 ? 13.359 1.307 3.416 1 95.5 132 CYS B C 1
ATOM 2455 O O . CYS B 1 132 ? 14.219 2.17 3.594 1 95.5 132 CYS B O 1
ATOM 2457 N N . SER B 1 133 ? 13.125 0.705 2.277 1 94.56 133 SER B N 1
ATOM 2458 C CA . SER B 1 133 ? 13.945 1.012 1.112 1 94.56 133 SER B CA 1
ATOM 2459 C C . SER B 1 133 ? 13.57 2.357 0.505 1 94.56 133 SER B C 1
ATOM 2461 O O . SER B 1 133 ? 14.383 2.994 -0.169 1 94.56 133 SER B O 1
ATOM 2463 N N . ARG B 1 134 ? 12.297 2.789 0.722 1 95.19 134 ARG B N 1
ATOM 2464 C CA . ARG B 1 134 ? 11.797 4.035 0.147 1 95.19 134 ARG B CA 1
ATOM 2465 C C . ARG B 1 134 ? 10.516 4.48 0.835 1 95.19 134 ARG B C 1
ATOM 2467 O O . ARG B 1 134 ? 9.898 3.707 1.57 1 95.19 134 ARG B O 1
ATOM 2474 N N . VAL B 1 135 ? 10.242 5.723 0.662 1 96.62 135 VAL B N 1
ATOM 2475 C CA . VAL B 1 135 ? 8.898 6.262 0.869 1 96.62 135 VAL B CA 1
ATOM 2476 C C . VAL B 1 135 ? 8.203 6.445 -0.478 1 96.62 135 VAL B C 1
ATOM 2478 O O . VAL B 1 135 ? 8.805 6.953 -1.429 1 96.62 135 VAL B O 1
ATOM 2481 N N . GLN B 1 136 ? 6.988 5.938 -0.554 1 95.5 136 GLN B N 1
ATOM 2482 C CA . GLN B 1 136 ? 6.258 5.996 -1.816 1 95.5 136 GLN B CA 1
ATOM 2483 C C . GLN B 1 136 ? 4.828 6.484 -1.604 1 95.5 136 GLN B C 1
ATOM 2485 O O . GLN B 1 136 ? 4.211 6.191 -0.576 1 95.5 136 GLN B O 1
ATOM 2490 N N . TRP B 1 137 ? 4.324 7.289 -2.496 1 93.56 137 TRP B N 1
ATOM 2491 C CA . TRP B 1 137 ? 2.93 7.723 -2.482 1 93.56 137 TRP B CA 1
ATOM 2492 C C . TRP B 1 137 ? 2.42 7.961 -3.9 1 93.56 137 TRP B C 1
ATOM 2494 O O . TRP B 1 137 ? 3.178 7.852 -4.867 1 93.56 137 TRP B O 1
ATOM 2504 N N . MET B 1 138 ? 1.124 8.141 -3.961 1 89.5 138 MET B N 1
ATOM 2505 C CA . MET B 1 138 ? 0.483 8.43 -5.242 1 89.5 138 MET B CA 1
ATOM 2506 C C . MET B 1 138 ? -0.17 9.805 -5.223 1 89.5 138 MET B C 1
ATOM 2508 O O . MET B 1 138 ? -0.646 10.258 -4.184 1 89.5 138 MET B O 1
ATOM 2512 N N . SER B 1 139 ? -0.154 10.43 -6.34 1 85.81 139 SER B N 1
ATOM 2513 C CA . SER B 1 139 ? -0.829 11.711 -6.516 1 85.81 139 SER B CA 1
ATOM 2514 C C . SER B 1 139 ? -1.422 11.836 -7.918 1 85.81 139 SER B C 1
ATOM 2516 O O . SER B 1 139 ? -0.802 11.422 -8.898 1 85.81 139 SER B O 1
ATOM 2518 N N . PRO B 1 140 ? -2.65 12.344 -7.98 1 77.75 140 PRO B N 1
ATOM 2519 C CA . PRO B 1 140 ? -3.145 12.664 -9.32 1 77.75 140 PRO B CA 1
ATOM 2520 C C . PRO B 1 140 ? -2.303 13.727 -10.016 1 77.75 140 PRO B C 1
ATOM 2522 O O . PRO B 1 140 ? -1.656 14.547 -9.359 1 77.75 140 PRO B O 1
ATOM 2525 N N . GLN B 1 141 ? -2.418 13.688 -11.297 1 74.31 141 GLN B N 1
ATOM 2526 C CA . GLN B 1 141 ? -1.67 14.656 -12.086 1 74.31 141 GLN B CA 1
ATOM 2527 C C . GLN B 1 141 ? -2.32 16.031 -12.016 1 74.31 141 GLN B C 1
ATOM 2529 O O . GLN B 1 141 ? -3.525 16.156 -11.789 1 74.31 141 GLN B O 1
ATOM 2534 N N . GLY B 1 142 ? -1.499 17.094 -12.148 1 75.5 142 GLY B N 1
ATOM 2535 C CA . GLY B 1 142 ? -1.994 18.453 -12.312 1 75.5 142 GLY B CA 1
ATOM 2536 C C . GLY B 1 142 ? -2.354 19.125 -11 1 75.5 142 GLY B C 1
ATOM 2537 O O . GLY B 1 142 ? -2.971 20.188 -10.984 1 75.5 142 GLY B O 1
ATOM 2538 N N . ARG B 1 143 ? -2.023 18.562 -9.914 1 82 143 ARG B N 1
ATOM 2539 C CA . ARG B 1 143 ? -2.328 19.172 -8.617 1 82 143 ARG B CA 1
ATOM 2540 C C . ARG B 1 143 ? -1.16 20 -8.117 1 82 143 ARG B C 1
ATOM 2542 O O . ARG B 1 143 ? -0.005 19.734 -8.445 1 82 143 ARG B O 1
ATOM 2549 N N . PRO B 1 144 ? -1.537 21.016 -7.238 1 83.5 144 PRO B N 1
ATOM 2550 C CA . PRO B 1 144 ? -0.483 21.859 -6.668 1 83.5 144 PRO B CA 1
ATOM 2551 C C . PRO B 1 144 ? 0.533 21.062 -5.852 1 83.5 144 PRO B C 1
ATOM 2553 O O . PRO B 1 144 ? 1.69 21.469 -5.73 1 83.5 144 PRO B O 1
ATOM 2556 N N . SER B 1 145 ? 0.113 19.953 -5.316 1 87.12 145 SER B N 1
ATOM 2557 C CA . SER B 1 145 ? 0.993 19.141 -4.484 1 87.12 145 SER B CA 1
ATOM 2558 C C . SER B 1 145 ? 2.162 18.578 -5.293 1 87.12 145 SER B C 1
ATOM 2560 O O . SER B 1 145 ? 3.213 18.266 -4.734 1 87.12 145 SER B O 1
ATOM 2562 N N . VAL B 1 146 ? 2.002 18.469 -6.582 1 86.56 146 VAL B N 1
ATOM 2563 C CA . VAL B 1 146 ? 3.043 17.922 -7.445 1 86.56 146 VAL B CA 1
ATOM 2564 C C . VAL B 1 146 ? 4.273 18.812 -7.41 1 86.56 146 VAL B C 1
ATOM 2566 O O . VAL B 1 146 ? 5.406 18.328 -7.359 1 86.56 146 VAL B O 1
ATOM 2569 N N . ASN B 1 147 ? 4.02 20.109 -7.449 1 87.88 147 ASN B N 1
ATOM 2570 C CA . ASN B 1 147 ? 5.129 21.062 -7.336 1 87.88 147 ASN B CA 1
ATOM 2571 C C . ASN B 1 147 ? 5.859 20.906 -6.008 1 87.88 147 ASN B C 1
ATOM 2573 O O . ASN B 1 147 ? 7.086 21 -5.953 1 87.88 147 ASN B O 1
ATOM 2577 N N . PHE B 1 148 ? 5.117 20.719 -5 1 92 148 PHE B N 1
ATOM 2578 C CA . PHE B 1 148 ? 5.676 20.484 -3.676 1 92 148 PHE B CA 1
ATOM 2579 C C . PHE B 1 148 ? 6.562 19.234 -3.68 1 92 148 PHE B C 1
ATOM 2581 O O . PHE B 1 148 ? 7.672 19.266 -3.141 1 92 148 PHE B O 1
ATOM 2588 N N . TYR B 1 149 ? 6.141 18.172 -4.305 1 92 149 TYR B N 1
ATOM 2589 C CA . TYR B 1 149 ? 6.879 16.906 -4.34 1 92 149 TYR B CA 1
ATOM 2590 C C . TYR B 1 149 ? 8.172 17.062 -5.141 1 92 149 TYR B C 1
ATOM 2592 O O . TYR B 1 149 ? 9.203 16.5 -4.77 1 92 149 TYR B O 1
ATOM 2600 N N . HIS B 1 150 ? 8.039 17.797 -6.203 1 88.56 150 HIS B N 1
ATOM 2601 C CA . HIS B 1 150 ? 9.227 18.047 -7.012 1 88.56 150 HIS B CA 1
ATOM 2602 C C . HIS B 1 150 ? 10.273 18.828 -6.219 1 88.56 150 HIS B C 1
ATOM 2604 O O . HIS B 1 150 ? 11.469 18.5 -6.266 1 88.56 150 HIS B O 1
ATOM 2610 N N . LYS B 1 151 ? 9.844 19.812 -5.512 1 89.88 151 LYS B N 1
ATOM 2611 C CA . LYS B 1 151 ? 10.742 20.625 -4.699 1 89.88 151 LYS B CA 1
ATOM 2612 C C . LYS B 1 151 ? 11.398 19.781 -3.605 1 89.88 151 LYS B C 1
ATOM 2614 O O . LYS B 1 151 ? 12.547 20.031 -3.23 1 89.88 151 LYS B O 1
ATOM 2619 N N . LEU B 1 152 ? 10.688 18.828 -3.102 1 91.25 152 LEU B N 1
ATOM 2620 C CA . LEU B 1 152 ? 11.188 17.922 -2.082 1 91.25 152 LEU B CA 1
ATOM 2621 C C . LEU B 1 152 ? 12.258 17 -2.658 1 91.25 152 LEU B C 1
ATOM 2623 O O . LEU B 1 152 ? 13.008 16.359 -1.911 1 91.25 152 LEU B O 1
ATOM 2627 N N . GLY B 1 153 ? 12.281 16.844 -4.023 1 90.44 153 GLY B N 1
ATOM 2628 C CA . GLY B 1 153 ? 13.242 15.984 -4.688 1 90.44 153 GLY B CA 1
ATOM 2629 C C . GLY B 1 153 ? 12.719 14.578 -4.93 1 90.44 153 GLY B C 1
ATOM 2630 O O . GLY B 1 153 ? 13.5 13.633 -5.074 1 90.44 153 GLY B O 1
ATOM 2631 N N . ALA B 1 154 ? 11.453 14.398 -4.875 1 91.75 154 ALA B N 1
ATOM 2632 C CA . ALA B 1 154 ? 10.859 13.086 -5.133 1 91.75 154 ALA B CA 1
ATOM 2633 C C . ALA B 1 154 ? 10.992 12.703 -6.605 1 91.75 154 ALA B C 1
ATOM 2635 O O . ALA B 1 154 ? 10.906 13.562 -7.484 1 91.75 154 ALA B O 1
ATOM 2636 N N . GLU B 1 155 ? 11.211 11.438 -6.793 1 90.81 155 GLU B N 1
ATOM 2637 C CA . GLU B 1 155 ? 11.156 10.898 -8.148 1 90.81 155 GLU B CA 1
ATOM 2638 C C . GLU B 1 155 ? 9.727 10.586 -8.57 1 90.81 155 GLU B C 1
ATOM 2640 O O . GLU B 1 155 ? 8.938 10.078 -7.77 1 90.81 155 GLU B O 1
ATOM 2645 N N . CYS B 1 156 ? 9.375 10.977 -9.68 1 86.19 156 CYS B N 1
ATOM 2646 C CA . CYS B 1 156 ? 8.07 10.641 -10.25 1 86.19 156 CYS B CA 1
ATOM 2647 C C . CYS B 1 156 ? 8.195 9.492 -11.242 1 86.19 156 CYS B C 1
ATOM 2649 O O . CYS B 1 156 ? 8.945 9.578 -12.211 1 86.19 156 CYS B O 1
ATOM 2651 N N . LEU B 1 157 ? 7.48 8.484 -10.875 1 80.38 157 LEU B N 1
ATOM 2652 C CA . LEU B 1 157 ? 7.473 7.352 -11.789 1 80.38 157 LEU B CA 1
ATOM 2653 C C . LEU B 1 157 ? 6.246 7.395 -12.695 1 80.38 157 LEU B C 1
ATOM 2655 O O . LEU B 1 157 ? 5.227 7.996 -12.336 1 80.38 157 LEU B O 1
ATOM 2659 N N . GLY B 1 158 ? 6.438 7.043 -14.047 1 69.06 158 GLY B N 1
ATOM 2660 C CA . GLY B 1 158 ? 5.512 7.086 -15.172 1 69.06 158 GLY B CA 1
ATOM 2661 C C . GLY B 1 158 ? 4.113 6.625 -14.805 1 69.06 158 GLY B C 1
ATOM 2662 O O . GLY B 1 158 ? 3.738 6.633 -13.633 1 69.06 158 GLY B O 1
ATOM 2663 N N . ASP B 1 159 ? 3.369 6.348 -15.742 1 71.5 159 ASP B N 1
ATOM 2664 C CA . ASP B 1 159 ? 1.926 6.129 -15.742 1 71.5 159 ASP B CA 1
ATOM 2665 C C . ASP B 1 159 ? 1.589 4.695 -15.336 1 71.5 159 ASP B C 1
ATOM 2667 O O . ASP B 1 159 ? 2.129 3.742 -15.898 1 71.5 159 ASP B O 1
ATOM 2671 N N . TRP B 1 160 ? 0.93 4.637 -14.203 1 77.94 160 TRP B N 1
ATOM 2672 C CA . TRP B 1 160 ? 0.398 3.346 -13.773 1 77.94 160 TRP B CA 1
ATOM 2673 C C . TRP B 1 160 ? -1.125 3.383 -13.703 1 77.94 160 TRP B C 1
ATOM 2675 O O . TRP B 1 160 ? -1.717 4.441 -13.477 1 77.94 160 TRP B O 1
ATOM 2685 N N . PHE B 1 161 ? -1.638 2.154 -14.086 1 79.12 161 PHE B N 1
ATOM 2686 C CA . PHE B 1 161 ? -3.066 1.974 -13.859 1 79.12 161 PHE B CA 1
ATOM 2687 C C . PHE B 1 161 ? -3.318 1.319 -12.5 1 79.12 161 PHE B C 1
ATOM 2689 O O . PHE B 1 161 ? -2.588 0.41 -12.102 1 79.12 161 PHE B O 1
ATOM 2696 N N . ILE B 1 162 ? -4.32 1.864 -11.852 1 84.62 162 ILE B N 1
ATOM 2697 C CA . ILE B 1 162 ? -4.816 1.189 -10.656 1 84.62 162 ILE B CA 1
ATOM 2698 C C . ILE B 1 162 ? -5.992 0.288 -11.023 1 84.62 162 ILE B C 1
ATOM 2700 O O . ILE B 1 162 ? -6.922 0.719 -11.711 1 84.62 162 ILE B O 1
ATOM 2704 N N . PHE B 1 163 ? -5.906 -0.967 -10.656 1 87.69 163 PHE B N 1
ATOM 2705 C CA . PHE B 1 163 ? -7.012 -1.905 -10.805 1 87.69 163 PHE B CA 1
ATOM 2706 C C . PHE B 1 163 ? -7.605 -2.26 -9.445 1 87.69 163 PHE B C 1
ATOM 2708 O O . PHE B 1 163 ? -6.883 -2.334 -8.445 1 87.69 163 PHE B O 1
ATOM 2715 N N . ARG B 1 164 ? -8.953 -2.424 -9.469 1 89.94 164 ARG B N 1
ATOM 2716 C CA . ARG B 1 164 ? -9.609 -2.736 -8.203 1 89.94 164 ARG B CA 1
ATOM 2717 C C . ARG B 1 164 ? -10.758 -3.723 -8.414 1 89.94 164 ARG B C 1
ATOM 2719 O O . ARG B 1 164 ? -11.398 -3.725 -9.469 1 89.94 164 ARG B O 1
ATOM 2726 N N . LEU B 1 165 ? -10.891 -4.582 -7.484 1 89.94 165 LEU B N 1
ATOM 2727 C CA . LEU B 1 165 ? -12.117 -5.344 -7.27 1 89.94 165 LEU B CA 1
ATOM 2728 C C . LEU B 1 165 ? -12.859 -4.84 -6.039 1 89.94 165 LEU B C 1
ATOM 2730 O O . LEU B 1 165 ? -12.414 -5.047 -4.91 1 89.94 165 LEU B O 1
ATOM 2734 N N . GLY B 1 166 ? -13.984 -4.168 -6.312 1 88.12 166 GLY B N 1
ATOM 2735 C CA . GLY B 1 166 ? -14.789 -3.645 -5.215 1 88.12 166 GLY B CA 1
ATOM 2736 C C . GLY B 1 166 ? -15.648 -4.699 -4.551 1 88.12 166 GLY B C 1
ATOM 2737 O O . GLY B 1 166 ? -15.625 -5.867 -4.945 1 88.12 166 GLY B O 1
ATOM 2738 N N . GLN B 1 167 ? -16.406 -4.301 -3.551 1 85.31 167 GLN B N 1
ATOM 2739 C CA . GLN B 1 167 ? -17.172 -5.211 -2.715 1 85.31 167 GLN B CA 1
ATOM 2740 C C . GLN B 1 167 ? -18.109 -6.07 -3.562 1 85.31 167 GLN B C 1
ATOM 2742 O O . GLN B 1 167 ? -18.219 -7.277 -3.346 1 85.31 167 GLN B O 1
ATOM 2747 N N . GLN B 1 168 ? -18.828 -5.465 -4.449 1 82.75 168 GLN B N 1
ATOM 2748 C CA . GLN B 1 168 ? -19.766 -6.203 -5.293 1 82.75 168 GLN B CA 1
ATOM 2749 C C . GLN B 1 168 ? -19.047 -7.297 -6.082 1 82.75 168 GLN B C 1
ATOM 2751 O O . GLN B 1 168 ? -19.516 -8.43 -6.156 1 82.75 168 GLN B O 1
ATOM 2756 N N . LYS B 1 169 ? -17.969 -6.949 -6.688 1 84.5 169 LYS B N 1
ATOM 2757 C CA . LYS B 1 169 ? -17.219 -7.918 -7.488 1 84.5 169 LYS B CA 1
ATOM 2758 C C . LYS B 1 169 ? -16.609 -9 -6.605 1 84.5 169 LYS B C 1
ATOM 2760 O O . LYS B 1 169 ? -16.516 -10.164 -7.004 1 84.5 169 LYS B O 1
ATOM 2765 N N . LEU B 1 170 ? -16.125 -8.617 -5.438 1 85.12 170 LEU B N 1
ATOM 2766 C CA . LEU B 1 170 ? -15.625 -9.609 -4.488 1 85.12 170 LEU B CA 1
ATOM 2767 C C . LEU B 1 170 ? -16.688 -10.656 -4.18 1 85.12 170 LEU B C 1
ATOM 2769 O O . LEU B 1 170 ? -16.391 -11.852 -4.141 1 85.12 170 LEU B O 1
ATOM 2773 N N . ASP B 1 171 ? -17.906 -10.234 -3.994 1 86.88 171 ASP B N 1
ATOM 2774 C CA . ASP B 1 171 ? -19.016 -11.148 -3.719 1 86.88 171 ASP B CA 1
ATOM 2775 C C . ASP B 1 171 ? -19.281 -12.055 -4.918 1 86.88 171 ASP B C 1
ATOM 2777 O O . ASP B 1 171 ? -19.516 -13.25 -4.754 1 86.88 171 ASP B O 1
ATOM 2781 N N . GLU B 1 172 ? -19.234 -11.531 -6.117 1 85.19 172 GLU B N 1
ATOM 2782 C CA . GLU B 1 172 ? -19.547 -12.266 -7.34 1 85.19 172 GLU B CA 1
ATOM 2783 C C . GLU B 1 172 ? -18.516 -13.367 -7.602 1 85.19 172 GLU B C 1
ATOM 2785 O O . GLU B 1 172 ? -18.875 -14.484 -7.984 1 85.19 172 GLU B O 1
ATOM 2790 N N . ILE B 1 173 ? -17.281 -13.008 -7.359 1 83 173 ILE B N 1
ATOM 2791 C CA . ILE B 1 173 ? -16.25 -13.938 -7.789 1 83 173 ILE B CA 1
ATOM 2792 C C . ILE B 1 173 ? -16.047 -15.008 -6.723 1 83 173 ILE B C 1
ATOM 2794 O O . ILE B 1 173 ? -15.445 -16.047 -6.988 1 83 173 ILE B O 1
ATOM 2798 N N . THR B 1 174 ? -16.469 -14.734 -5.523 1 82.25 174 THR B N 1
ATOM 2799 C CA . THR B 1 174 ? -16.297 -15.719 -4.461 1 82.25 174 THR B CA 1
ATOM 2800 C C . THR B 1 174 ? -17.562 -16.578 -4.332 1 82.25 174 THR B C 1
ATOM 2802 O O . THR B 1 174 ? -17.594 -17.516 -3.531 1 82.25 174 THR B O 1
ATOM 2805 N N . SER B 1 175 ? -18.625 -16.156 -4.969 1 75.69 175 SER B N 1
ATOM 2806 C CA . SER B 1 175 ? -19.859 -16.953 -4.953 1 75.69 175 SER B CA 1
ATOM 2807 C C . SER B 1 175 ? -19.734 -18.172 -5.852 1 75.69 175 SER B C 1
ATOM 2809 O O . SER B 1 175 ? -19.016 -18.141 -6.855 1 75.69 175 SER B O 1
#

Solvent-accessible surface area (backbone atoms only — not comparable to full-atom values): 19552 Å² total; per-residue (Å²): 129,81,71,77,73,73,54,49,45,76,42,77,57,54,73,88,44,37,68,58,50,45,50,50,53,50,50,46,24,52,76,69,73,41,54,89,59,53,70,56,50,55,68,54,48,45,55,36,44,60,42,97,72,48,50,34,46,43,40,31,29,31,44,72,56,79,84,60,87,62,59,82,84,62,67,66,88,61,71,56,68,48,28,41,35,36,30,36,70,39,66,39,89,35,62,36,40,26,29,36,46,74,43,76,47,59,46,78,91,59,56,94,68,53,57,68,59,53,50,50,32,51,48,35,46,52,24,55,77,64,63,26,46,30,41,36,35,70,45,64,77,93,43,77,64,53,59,53,41,50,74,74,63,40,47,74,46,71,72,34,32,37,36,32,36,44,57,70,53,35,53,59,61,60,98,129,79,72,78,72,74,55,48,47,77,41,79,56,53,72,87,43,37,66,59,50,46,50,49,52,51,50,47,25,50,75,69,72,41,55,90,60,54,71,57,52,55,68,53,47,44,54,38,43,59,44,95,73,48,51,34,46,44,39,31,29,30,44,71,56,81,85,60,85,60,60,83,82,63,66,66,87,60,72,55,68,48,28,42,34,35,31,36,70,41,65,38,89,34,62,37,39,26,30,36,47,73,43,75,47,59,45,76,91,58,56,95,68,52,57,69,58,53,51,51,32,51,48,35,45,52,26,55,77,66,63,26,46,28,40,35,35,70,46,65,76,93,43,76,63,54,58,53,40,51,74,74,63,41,46,75,45,71,72,34,33,38,36,32,36,44,57,70,52,36,53,60,61,60,99

pLDDT: mean 88.34, std 14.14, range [33.59, 98.75]

Foldseek 3Di:
DPPPDPQKDKDWDALVCLQLVQVQVCVVCVVVVNNVVDDDGSVCCCCQDHHPHHPKTKMWIFGNDPPDPDDPPPPVVGTHTFWMWIWDWDADPVFGIEIETEDTGGDPVCPPVCPSVVNVVVVVVVCVVVVHPYYDYDDDPPDPVVVVCVVSVDDDDDDDDDDDDDPVNVVVVVD/DPPPDPQKDKDWDALVCLQLVQVQVCVVCVVVVNNVVDDDGSVCCCCQDHHPHHPKTKMWIFGNDPPDPDDPPPPVVGTHTFWMWIWDWDADPVFGIEIETEDTGGPPVCPPVCPSVVNVVVVVVVCVVVVHPYYDYDDDPPDPVVVVCVVSVDDDDDDDDDDDDDPVNVVVVVD

Secondary structure (DSSP, 8-state):
------SEEEEE--GGGHHHHHHHHHHHHHHHT-GGG----HHHHHHHHHSSS-S-EEEEEEESS-SS---TT---SSPPEEEEEEEEEEEETTTEEEEEEEEEEE-GGGTTSSHHHHHHHHHHHHHHHTT-S-EEEEEETT-HHHHHHHHHTPEEEEEEEEEEE-HHHHHHHH-/------SEEEEE--GGGHHHHHHHHHHHHHHHT-GGG----HHHHHHHHHSSS-S-EEEEEEESS-SS---TT---SSPPEEEEEEEEEEEETTTEEEEEEEEEEE-GGGTTSSHHHHHHHHHHHHHHHTT-S-EEEEEETT-HHHHHHHHHTPEEEEEEEEEEE-HHHHHHHH-

Sequence (350 aa):
MDVPKQLYQVRKATKDDVPEIARLIKGLAEYLGETDRLKIGEAELTRDGFGERPLFHCLVAEELVPRIPVDEQEQRNSKPILGIAIYFFTYSTWEGSMLYLEDLFVIPFARGQGIGTTIMKALAKVAKENNCSRVQWMSPQGRPSVNFYHKLGAECLGDWFIFRLGQQKLDEITSMDVPKQLYQVRKATKDDVPEIARLIKGLAEYLGETDRLKIGEAELTRDGFGERPLFHCLVAEELVPRIPVDEQEQRNSKPILGIAIYFFTYSTWEGSMLYLEDLFVIPFARGQGIGTTIMKALAKVAKENNCSRVQWMSPQGRPSVNFYHKLGAECLGDWFIFRLGQQKLDEITS

Nearest PDB structures (foldseek):
  2fxf-assembly1_A  TM=8.723E-01  e=1.531E-18  Homo sapiens
  3bj8-assembly2_D  TM=8.822E-01  e=1.438E-18  Mus musculus
  3bj8-assembly2_C  TM=8.881E-01  e=3.250E-18  Mus musculus
  2b3v-assembly1_A  TM=8.639E-01  e=1.140E-17  Homo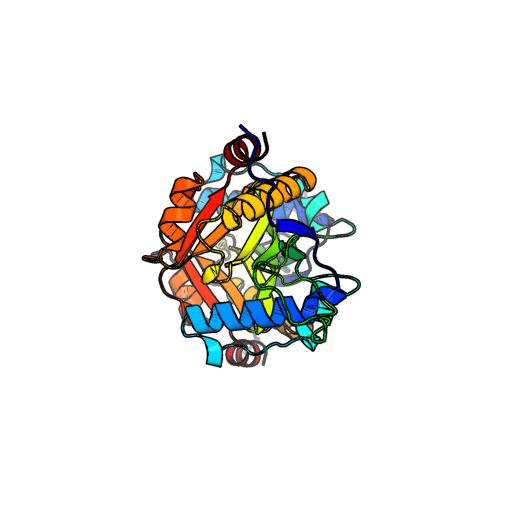 sapiens
  2fxf-assembly1_B  TM=8.660E-01  e=1.882E-17  Homo sapiens

InterPro domains:
  IPR000182 GNAT domain [PF00583] (76-153)
  IPR000182 GNAT domain [PS51186] (8-175)
  IPR016181 Acyl-CoA N-acyltransferase [SSF55729] (9-166)
  IPR051016 Diverse Substrate Acetyltransferase [PTHR10545] (8-173)